Protein AF-A0A929B3I5-F1 (afdb_monomer_lite)

Sequence (353 aa):
MLVKTSEFPTVAQKDKTIKLLIELTGQPLSDNKQKFKQYLENNNLFNQGDLGYSQFNELLLTLGYDRVTKDFFKWVFGDEAVIASFENLEQGVDKFCQTAMFLYGHIKYAFKRLSQMERSAIEKELQPITSLNESHYTSRHEPLHTLHKIPSDKAYYLGYIVEKNLKEELEKNPDNQELKTQKEEMEHYRQLGRKNHDAYLVSDHMDVYVATSMRNRYEFLLVSAFVEKLFQNESLKHLKLRYFDPTQAYCEDRIDKGLVEGLMIKRSRCTIYHVQESDTFGKDSELAATLAQGKPVIAYIHQIPDFEIFKKDTLDQIKQSYPNQPVHKGLLKRLQRYCPESAWENQNMALHN

Structure (mmCIF, N/CA/C/O backbone):
data_AF-A0A929B3I5-F1
#
_entry.id   AF-A0A929B3I5-F1
#
loop_
_atom_site.group_PDB
_atom_site.id
_atom_site.type_symbol
_atom_site.label_atom_id
_atom_site.label_alt_id
_atom_site.label_comp_id
_atom_site.label_asym_id
_atom_site.label_entity_id
_atom_site.label_seq_id
_atom_site.pdbx_PDB_ins_code
_atom_site.Cartn_x
_atom_site.Cartn_y
_atom_site.Cartn_z
_atom_site.occupancy
_atom_site.B_iso_or_equiv
_atom_site.auth_seq_id
_atom_site.auth_comp_id
_atom_site.auth_asym_id
_atom_site.auth_atom_id
_atom_site.pdbx_PDB_model_num
ATOM 1 N N . MET A 1 1 ? 13.127 20.742 -49.075 1.00 37.09 1 MET A N 1
ATOM 2 C CA . MET A 1 1 ? 13.520 19.849 -47.965 1.00 37.09 1 MET A CA 1
ATOM 3 C C . MET A 1 1 ? 14.397 20.667 -47.030 1.00 37.09 1 MET A C 1
ATOM 5 O O . MET A 1 1 ? 15.551 20.909 -47.348 1.00 37.09 1 MET A O 1
ATOM 9 N N . LEU A 1 2 ? 13.811 21.231 -45.972 1.00 30.50 2 LEU A N 1
ATOM 10 C CA . LEU A 1 2 ? 14.553 22.006 -44.976 1.00 30.50 2 LEU A CA 1
ATOM 11 C C . LEU A 1 2 ? 15.235 21.013 -44.035 1.00 30.50 2 LEU A C 1
ATOM 13 O O . LEU A 1 2 ? 14.560 20.276 -43.320 1.00 30.50 2 LEU A O 1
ATOM 17 N N . VAL A 1 3 ? 16.565 20.966 -44.084 1.00 35.19 3 VAL A N 1
ATOM 18 C CA . VAL A 1 3 ? 17.384 20.266 -43.094 1.00 35.19 3 VAL A CA 1
ATOM 19 C C . VAL A 1 3 ? 17.122 20.957 -41.758 1.00 35.19 3 VAL A C 1
ATOM 21 O O . VAL A 1 3 ? 17.503 22.113 -41.582 1.00 35.19 3 VAL A O 1
ATOM 24 N N . LYS A 1 4 ? 16.423 20.281 -40.837 1.00 36.34 4 LYS A N 1
ATOM 25 C CA . LYS A 1 4 ? 16.399 20.694 -39.431 1.00 36.34 4 LYS A CA 1
ATOM 26 C C . LYS A 1 4 ? 17.851 20.670 -38.965 1.00 36.34 4 LYS A C 1
ATOM 28 O O . LYS A 1 4 ? 18.433 19.599 -38.841 1.00 36.34 4 LYS A O 1
ATOM 33 N N . THR A 1 5 ? 18.446 21.838 -38.767 1.00 37.09 5 THR A N 1
ATOM 34 C CA . THR A 1 5 ? 19.724 21.972 -38.073 1.00 37.09 5 THR A CA 1
ATOM 35 C C . THR A 1 5 ? 19.516 21.450 -36.659 1.00 37.09 5 THR A C 1
ATOM 37 O O . THR A 1 5 ? 18.896 22.118 -35.834 1.00 37.09 5 THR A O 1
ATOM 40 N N . SER A 1 6 ? 19.946 20.215 -36.412 1.00 41.50 6 SER A N 1
ATOM 41 C CA . SER A 1 6 ? 19.959 19.623 -35.085 1.00 41.50 6 SER A CA 1
ATOM 42 C C . SER A 1 6 ? 21.038 20.336 -34.280 1.00 41.50 6 SER A C 1
ATOM 44 O O . SER A 1 6 ? 22.237 20.176 -34.521 1.00 41.50 6 SER A O 1
ATOM 46 N N . GLU A 1 7 ? 20.606 21.188 -33.355 1.00 47.41 7 GLU A N 1
ATOM 47 C CA . GLU A 1 7 ? 21.483 21.715 -32.321 1.00 47.41 7 GLU A CA 1
ATOM 48 C C . GLU A 1 7 ? 22.168 20.537 -31.617 1.00 47.41 7 GLU A C 1
ATOM 50 O O . GLU A 1 7 ? 21.547 19.509 -31.323 1.00 47.41 7 GLU A O 1
ATOM 55 N N . PHE A 1 8 ? 23.478 20.661 -31.398 1.00 46.53 8 PHE A N 1
ATOM 56 C CA . PHE A 1 8 ? 24.233 19.687 -30.620 1.00 46.53 8 PHE A CA 1
ATOM 57 C C . PHE A 1 8 ? 23.548 19.476 -29.268 1.00 46.53 8 PHE A C 1
ATOM 59 O O . PHE A 1 8 ? 23.037 20.437 -28.684 1.00 46.53 8 PHE A O 1
ATOM 66 N N . PRO A 1 9 ? 23.557 18.246 -28.734 1.00 56.47 9 PRO A N 1
ATOM 67 C CA . PRO A 1 9 ? 22.886 17.993 -27.492 1.00 56.47 9 PRO A CA 1
ATOM 68 C C . PRO A 1 9 ? 23.676 18.739 -26.419 1.00 56.47 9 PRO A C 1
ATOM 70 O O . PRO A 1 9 ? 24.912 18.663 -26.364 1.00 56.47 9 PRO A O 1
ATOM 73 N N . THR A 1 10 ? 22.974 19.500 -25.591 1.00 65.62 10 THR A N 1
ATOM 74 C CA . THR A 1 10 ? 23.617 20.253 -24.514 1.00 65.62 10 THR A CA 1
ATOM 75 C C . THR A 1 10 ? 24.387 19.285 -23.610 1.00 65.62 10 THR A C 1
ATOM 77 O O . THR A 1 10 ? 24.048 18.104 -23.506 1.00 65.62 10 THR A O 1
ATOM 80 N N . VAL A 1 11 ? 25.432 19.758 -22.922 1.00 65.75 11 VAL A N 1
ATOM 81 C CA . VAL A 1 11 ? 26.164 18.943 -21.926 1.00 65.75 11 VAL A CA 1
ATOM 82 C C . VAL A 1 11 ? 25.189 18.272 -20.941 1.00 65.75 11 VAL A C 1
ATOM 84 O O . VAL A 1 11 ? 25.353 17.101 -20.604 1.00 65.75 11 VAL A O 1
ATOM 87 N N . ALA A 1 12 ? 24.102 18.969 -20.593 1.00 72.06 12 ALA A N 1
ATOM 88 C CA . ALA A 1 12 ? 23.015 18.451 -19.770 1.00 72.06 12 ALA A CA 1
ATOM 89 C C . ALA A 1 12 ? 22.305 17.223 -20.376 1.00 72.06 12 ALA A C 1
ATOM 91 O O . ALA A 1 12 ? 22.018 16.272 -19.655 1.00 72.06 12 ALA A O 1
ATOM 92 N N . GLN A 1 13 ? 22.056 17.193 -21.690 1.00 72.50 13 GLN A N 1
ATOM 93 C CA . GLN A 1 13 ? 21.436 16.040 -22.357 1.00 72.50 13 GLN A CA 1
ATOM 94 C C . GLN A 1 13 ? 22.358 14.815 -22.370 1.00 72.50 13 GLN A C 1
ATOM 96 O O . GLN A 1 13 ? 21.875 13.698 -22.215 1.00 72.50 13 GLN A O 1
ATOM 101 N N . LYS A 1 14 ? 23.679 15.002 -22.476 1.00 75.25 14 LYS A N 1
ATOM 102 C CA . LYS A 1 14 ? 24.657 13.895 -22.471 1.00 75.25 14 LYS A CA 1
ATOM 103 C C . LYS A 1 14 ? 24.728 13.199 -21.113 1.00 75.25 14 LYS A C 1
ATOM 105 O O . LYS A 1 14 ? 24.649 11.972 -21.036 1.00 75.25 14 LYS A O 1
ATOM 110 N N . ASP A 1 15 ? 24.833 13.982 -20.039 1.00 80.62 15 ASP A N 1
ATOM 111 C CA . ASP A 1 15 ? 24.796 13.445 -18.676 1.00 80.62 15 ASP A CA 1
ATOM 112 C C . ASP A 1 15 ? 23.437 12.785 -18.379 1.00 80.62 15 ASP A C 1
ATOM 114 O O . ASP A 1 15 ? 23.386 11.745 -17.716 1.00 80.62 15 ASP A O 1
ATOM 118 N N . LYS A 1 16 ? 22.344 13.326 -18.936 1.00 86.94 16 LYS A N 1
ATOM 119 C CA . LYS A 1 16 ? 21.008 12.732 -18.821 1.00 86.94 16 LYS A CA 1
ATOM 120 C C . LYS A 1 16 ? 20.889 11.398 -19.574 1.00 86.94 16 LYS A C 1
ATOM 122 O O . LYS A 1 16 ? 20.348 10.463 -18.999 1.00 86.94 16 LYS A O 1
ATOM 127 N N . THR A 1 17 ? 21.450 11.245 -20.781 1.00 87.19 17 THR A N 1
ATOM 128 C CA . THR A 1 17 ? 21.486 9.946 -21.494 1.00 87.19 17 THR A CA 1
ATOM 129 C C . THR A 1 17 ? 22.161 8.874 -20.649 1.00 87.19 17 THR A C 1
ATOM 131 O O . THR A 1 17 ? 21.637 7.777 -20.487 1.00 87.19 17 THR A O 1
ATOM 134 N N . ILE A 1 18 ? 23.328 9.195 -20.086 1.00 87.50 18 ILE A N 1
ATOM 135 C CA . ILE A 1 18 ? 24.065 8.271 -19.222 1.00 87.50 18 ILE A CA 1
ATOM 136 C C . ILE A 1 18 ? 23.207 7.856 -18.024 1.00 87.50 18 ILE A C 1
ATOM 138 O O . ILE A 1 18 ? 23.131 6.671 -17.703 1.00 87.50 18 ILE A O 1
ATOM 142 N N . LYS A 1 19 ? 22.557 8.827 -17.376 1.00 91.69 19 LYS A N 1
ATOM 143 C CA . LYS A 1 19 ? 21.659 8.574 -16.249 1.00 91.69 19 LYS A CA 1
ATOM 144 C C . LYS A 1 19 ? 20.517 7.629 -16.644 1.00 91.69 19 LYS A C 1
ATOM 146 O O . LYS A 1 19 ? 20.310 6.643 -15.948 1.00 91.69 19 LYS A O 1
ATOM 151 N N . LEU A 1 20 ? 19.870 7.865 -17.785 1.00 94.75 20 LEU A N 1
ATOM 152 C CA . LEU A 1 20 ? 18.793 7.011 -18.295 1.00 94.75 20 LEU A CA 1
ATOM 153 C C . LEU A 1 20 ? 19.264 5.574 -18.575 1.00 94.75 20 LEU A C 1
ATOM 155 O O . LEU A 1 20 ? 18.537 4.627 -18.308 1.00 94.75 20 LEU A O 1
ATOM 159 N N . LEU A 1 21 ? 20.490 5.372 -19.067 1.00 94.38 21 LEU A N 1
ATOM 160 C CA . LEU A 1 21 ? 21.031 4.022 -19.297 1.00 94.38 21 LEU A CA 1
ATOM 161 C C . LEU A 1 21 ? 21.390 3.299 -17.988 1.00 94.38 21 LEU A C 1
ATOM 163 O O . LEU A 1 21 ? 21.200 2.085 -17.879 1.00 94.38 21 LEU A O 1
ATOM 167 N N . ILE A 1 22 ? 21.862 4.030 -16.973 1.00 94.38 22 ILE A N 1
ATOM 168 C CA . ILE A 1 22 ? 22.028 3.490 -15.613 1.00 94.38 22 ILE A CA 1
ATOM 169 C C . ILE A 1 22 ? 20.666 3.081 -15.048 1.00 94.38 22 ILE A C 1
ATOM 171 O O . ILE A 1 22 ? 20.539 1.996 -14.483 1.00 94.38 22 ILE A O 1
ATOM 175 N N . GLU A 1 23 ? 19.652 3.930 -15.212 1.00 96.81 23 GLU A N 1
ATOM 176 C CA . GLU A 1 23 ? 18.287 3.664 -14.759 1.00 96.81 23 GLU A CA 1
ATOM 177 C C . GLU A 1 23 ? 17.689 2.460 -15.484 1.00 96.81 23 GLU A C 1
ATOM 179 O O . GLU A 1 23 ? 17.195 1.560 -14.823 1.00 96.81 23 GLU A O 1
ATOM 184 N N . LEU A 1 24 ? 17.834 2.357 -16.806 1.00 97.44 24 LEU A N 1
ATOM 185 C CA . LEU A 1 24 ? 17.361 1.209 -17.580 1.00 97.44 24 LEU A CA 1
ATOM 186 C C . LEU A 1 24 ? 18.003 -0.109 -17.127 1.00 97.44 24 LEU A C 1
ATOM 188 O O . LEU A 1 24 ? 17.338 -1.135 -17.029 1.00 97.44 24 LEU A O 1
ATOM 192 N N . THR A 1 25 ? 19.312 -0.108 -16.881 1.00 96.69 25 THR A N 1
ATOM 193 C CA . THR A 1 25 ? 20.050 -1.341 -16.564 1.00 96.69 25 THR A CA 1
ATOM 194 C C . THR A 1 25 ? 20.024 -1.682 -15.076 1.00 96.69 25 THR A C 1
ATOM 196 O O . THR A 1 25 ? 20.295 -2.825 -14.697 1.00 96.69 25 THR A O 1
ATOM 199 N N . GLY A 1 26 ? 19.745 -0.700 -14.214 1.00 95.50 26 GLY A N 1
ATOM 200 C CA . GLY A 1 26 ? 19.922 -0.794 -12.768 1.00 95.50 26 GLY A CA 1
ATOM 201 C C . GLY A 1 26 ? 21.374 -1.060 -12.351 1.00 95.50 26 GLY A C 1
ATOM 202 O O . GLY A 1 26 ? 21.607 -1.606 -11.269 1.00 95.50 26 GLY A O 1
ATOM 203 N N . GLN A 1 27 ? 22.352 -0.766 -13.216 1.00 93.06 27 GLN A N 1
ATOM 204 C CA . GLN A 1 27 ? 23.770 -1.034 -12.980 1.00 93.06 27 GLN A CA 1
ATOM 205 C C . GLN A 1 27 ? 24.576 0.268 -12.982 1.00 93.06 27 GLN A C 1
ATOM 207 O O . GLN A 1 27 ? 24.472 1.051 -13.932 1.00 93.06 27 GLN A O 1
ATOM 212 N N . PRO A 1 28 ? 25.422 0.507 -11.959 1.00 90.81 28 PRO A N 1
ATOM 213 C CA . PRO A 1 28 ? 26.334 1.638 -11.999 1.00 90.81 28 PRO A CA 1
ATOM 214 C C . PRO A 1 28 ? 27.292 1.479 -13.182 1.00 90.81 28 PRO A C 1
ATOM 216 O O . PRO A 1 28 ? 27.595 0.365 -13.615 1.00 90.81 28 PRO A O 1
ATOM 219 N N . LEU A 1 29 ? 27.771 2.603 -13.703 1.00 84.81 29 LEU A N 1
ATOM 220 C CA . LEU A 1 29 ? 28.783 2.596 -14.754 1.00 84.81 29 LEU A CA 1
ATOM 221 C C . LEU A 1 29 ? 30.055 1.902 -14.278 1.00 84.81 29 LEU A C 1
ATOM 223 O O . LEU A 1 29 ? 30.494 2.108 -13.147 1.00 84.81 29 LEU A O 1
ATOM 227 N N . SER A 1 30 ? 30.679 1.162 -15.189 1.00 79.69 30 SER A N 1
ATOM 228 C CA . SER A 1 30 ? 32.060 0.718 -15.023 1.00 79.69 30 SER A CA 1
ATOM 229 C C . SER A 1 30 ? 33.040 1.902 -15.095 1.00 79.69 30 SER A C 1
ATOM 231 O O . SER A 1 30 ? 32.685 3.011 -15.515 1.00 79.69 30 SER A O 1
ATOM 233 N N . ASP A 1 31 ? 34.309 1.659 -14.757 1.00 73.62 31 ASP A N 1
ATOM 234 C CA . ASP A 1 31 ? 35.395 2.655 -14.794 1.00 73.62 31 ASP A CA 1
ATOM 235 C C . ASP A 1 31 ? 35.609 3.305 -16.182 1.00 73.62 31 ASP A C 1
ATOM 237 O O . ASP A 1 31 ? 36.282 4.328 -16.313 1.00 73.62 31 ASP A O 1
ATOM 241 N N . ASN A 1 32 ? 34.971 2.782 -17.236 1.00 69.12 32 ASN A N 1
ATOM 242 C CA . ASN A 1 32 ? 35.005 3.332 -18.593 1.00 69.12 32 ASN A CA 1
ATOM 243 C C . ASN A 1 32 ? 34.182 4.623 -18.787 1.00 69.12 32 ASN A C 1
ATOM 245 O O . ASN A 1 32 ? 34.133 5.156 -19.899 1.00 69.12 32 ASN A O 1
ATOM 249 N N . LYS A 1 33 ? 33.578 5.178 -17.725 1.00 71.00 33 LYS A N 1
ATOM 250 C CA . LYS A 1 33 ? 32.775 6.416 -17.764 1.00 71.00 33 LYS A CA 1
ATOM 251 C C . LYS A 1 33 ? 33.464 7.574 -18.494 1.00 71.00 33 LYS A C 1
ATOM 253 O O . LYS A 1 33 ? 32.807 8.283 -19.250 1.00 71.00 33 LYS A O 1
ATOM 258 N N . GLN A 1 34 ? 34.769 7.772 -18.294 1.00 72.69 34 GLN A N 1
ATOM 259 C CA . GLN A 1 34 ? 35.507 8.862 -18.948 1.00 72.69 34 GLN A CA 1
ATOM 260 C C . GLN A 1 34 ? 35.632 8.666 -20.464 1.00 72.69 34 GLN A C 1
ATOM 262 O O . GLN A 1 34 ? 35.391 9.609 -21.213 1.00 72.69 34 GLN A O 1
ATOM 267 N N . LYS A 1 35 ? 35.930 7.445 -20.926 1.00 74.50 35 LYS A N 1
ATOM 268 C CA . LYS A 1 35 ? 36.026 7.133 -22.363 1.00 74.50 35 LYS A CA 1
ATOM 269 C C . LYS A 1 35 ? 34.685 7.323 -23.065 1.00 74.50 35 LYS A C 1
ATOM 271 O O . LYS A 1 35 ? 34.628 7.841 -24.175 1.00 74.50 35 LYS A O 1
ATOM 276 N N . PHE A 1 36 ? 33.596 6.950 -22.398 1.00 74.81 36 PHE A N 1
ATOM 277 C CA . PHE A 1 36 ? 32.263 7.135 -22.951 1.00 74.81 36 PHE A CA 1
ATOM 278 C C . PHE A 1 36 ? 31.806 8.597 -22.954 1.00 74.81 36 PHE A C 1
ATOM 280 O O . PHE A 1 36 ? 31.215 9.052 -23.931 1.00 74.81 36 PHE A O 1
ATOM 287 N N . LYS A 1 37 ? 32.122 9.361 -21.900 1.00 73.81 37 LYS A N 1
ATOM 288 C CA . LYS A 1 37 ? 31.895 10.812 -21.901 1.00 73.81 37 LYS A CA 1
ATOM 289 C C . LYS A 1 37 ? 32.604 11.476 -23.077 1.00 73.81 37 LYS A C 1
ATOM 291 O O . LYS A 1 37 ? 31.955 12.208 -23.808 1.00 73.81 37 LYS A O 1
ATOM 296 N N . GLN A 1 38 ? 33.862 11.117 -23.334 1.00 74.94 38 GLN A N 1
ATOM 297 C CA . GLN A 1 38 ? 34.605 11.587 -24.509 1.00 74.94 38 GLN A CA 1
ATOM 298 C C . GLN A 1 38 ? 33.944 11.165 -25.834 1.00 74.94 38 GLN A C 1
ATOM 300 O O . GLN A 1 38 ? 33.890 11.948 -26.781 1.00 74.94 38 GLN A O 1
ATOM 305 N N . TYR A 1 39 ? 33.390 9.950 -25.919 1.00 76.12 39 TYR A N 1
ATOM 306 C CA . TYR A 1 39 ? 32.641 9.505 -27.099 1.00 76.12 39 TYR A CA 1
ATOM 307 C C . TYR A 1 39 ? 31.378 10.350 -27.341 1.00 76.12 39 TYR A C 1
ATOM 309 O O . TYR A 1 39 ? 31.170 10.813 -28.462 1.00 76.12 39 TYR A O 1
ATOM 317 N N . LEU A 1 40 ? 30.570 10.609 -26.305 1.00 74.06 40 LEU A N 1
ATOM 318 C CA . LEU A 1 40 ? 29.383 11.475 -26.389 1.00 74.06 40 LEU A CA 1
ATOM 319 C C . LEU A 1 40 ? 29.732 12.958 -26.565 1.00 74.06 40 LEU A C 1
ATOM 321 O O . LEU A 1 40 ? 28.952 13.733 -27.116 1.00 74.06 40 LEU A O 1
ATOM 325 N N . GLU A 1 41 ? 30.890 13.399 -26.081 1.00 70.56 41 GLU A N 1
ATOM 326 C CA . GLU A 1 41 ? 31.400 14.749 -26.314 1.00 70.56 41 GLU A CA 1
ATOM 327 C C . GLU A 1 41 ? 31.589 14.995 -27.811 1.00 70.56 41 GLU A C 1
ATOM 329 O O . GLU A 1 41 ? 31.117 16.016 -28.312 1.00 70.56 41 GLU A O 1
ATOM 334 N N . ASN A 1 42 ? 32.135 14.000 -28.511 1.00 69.69 42 ASN A N 1
ATOM 335 C CA . ASN A 1 42 ? 32.466 14.064 -29.931 1.00 69.69 42 ASN A CA 1
ATOM 336 C C . ASN A 1 42 ? 31.332 13.619 -30.872 1.00 69.69 42 ASN A C 1
ATOM 338 O O . ASN A 1 42 ? 31.385 13.922 -32.062 1.00 69.69 42 ASN A O 1
ATOM 342 N N . ASN A 1 43 ? 30.300 12.934 -30.367 1.00 69.44 43 ASN A N 1
ATOM 343 C CA . ASN A 1 43 ? 29.185 12.420 -31.166 1.00 69.44 43 ASN A CA 1
ATOM 344 C C . ASN A 1 43 ? 27.841 12.809 -30.540 1.00 69.44 43 ASN A C 1
ATOM 346 O O . ASN A 1 43 ? 27.585 12.522 -29.372 1.00 69.44 43 ASN A O 1
ATOM 350 N N . ASN A 1 44 ? 26.941 13.419 -31.314 1.00 69.38 44 ASN A N 1
ATOM 351 C CA . ASN A 1 44 ? 25.548 13.527 -30.880 1.00 69.38 44 ASN A CA 1
ATOM 352 C C . ASN A 1 44 ? 24.829 12.222 -31.216 1.00 69.38 44 ASN A C 1
ATOM 354 O O . ASN A 1 44 ? 24.757 11.852 -32.388 1.00 69.38 44 ASN A O 1
ATOM 358 N N . LEU A 1 45 ? 24.249 11.597 -30.193 1.00 71.44 45 LEU A N 1
ATOM 359 C CA . LEU A 1 45 ? 23.442 10.384 -30.308 1.00 71.44 45 LEU A CA 1
ATOM 360 C C . LEU A 1 45 ? 22.341 10.485 -31.379 1.00 71.44 45 LEU A C 1
ATOM 362 O O . LEU A 1 45 ? 22.025 9.481 -32.002 1.00 71.44 45 LEU A O 1
ATOM 366 N N . PHE A 1 46 ? 21.788 11.689 -31.588 1.00 70.50 46 PHE A N 1
ATOM 367 C CA . PHE A 1 46 ? 20.644 11.945 -32.471 1.00 70.50 46 PHE A CA 1
ATOM 368 C C . PHE A 1 46 ? 20.939 12.926 -33.632 1.00 70.50 46 PHE A C 1
ATOM 370 O O . PHE A 1 46 ? 20.019 13.302 -34.353 1.00 70.50 46 PHE A O 1
ATOM 377 N N . ASN A 1 47 ? 22.191 13.373 -33.867 1.00 61.34 47 ASN A N 1
ATOM 378 C CA . ASN A 1 47 ? 22.470 14.329 -34.975 1.00 61.34 47 ASN A CA 1
ATOM 379 C C . ASN A 1 47 ? 22.273 13.717 -36.370 1.00 61.34 47 ASN A C 1
ATOM 381 O O . ASN A 1 47 ? 22.135 14.456 -37.339 1.00 61.34 47 ASN A O 1
ATOM 385 N N . GLN A 1 48 ? 22.320 12.389 -36.494 1.00 60.41 48 GLN A N 1
ATOM 386 C CA . GLN A 1 48 ? 22.156 11.692 -37.775 1.00 60.41 48 GLN A CA 1
ATOM 387 C C . GLN A 1 48 ? 20.736 11.134 -37.965 1.00 60.41 48 GLN A C 1
ATOM 389 O O . GLN A 1 48 ? 20.489 10.419 -38.933 1.00 60.41 48 GLN A O 1
ATOM 394 N N . GLY A 1 49 ? 19.808 11.492 -37.069 1.00 72.31 49 GLY A N 1
ATOM 395 C CA . GLY A 1 49 ? 18.438 10.996 -37.041 1.00 72.31 49 GLY A CA 1
ATOM 396 C C . GLY A 1 49 ? 18.192 10.023 -35.890 1.00 72.31 49 GLY A C 1
ATOM 397 O O . GLY A 1 49 ? 18.722 10.174 -34.790 1.00 72.31 49 GLY A O 1
ATOM 398 N N . ASP A 1 50 ? 17.349 9.049 -36.181 1.00 86.75 50 ASP A N 1
ATOM 399 C CA . ASP A 1 50 ? 16.822 8.022 -35.294 1.00 86.75 50 ASP A CA 1
ATOM 400 C C . ASP A 1 50 ? 17.896 7.039 -34.781 1.00 86.75 50 ASP A C 1
ATOM 402 O O . ASP A 1 50 ? 18.784 6.633 -35.533 1.00 86.75 50 ASP A O 1
ATOM 406 N N . LEU A 1 51 ? 17.802 6.605 -33.515 1.00 90.31 51 LEU A N 1
ATOM 407 C CA . LEU A 1 51 ? 18.683 5.574 -32.948 1.00 90.31 51 LEU A CA 1
ATOM 408 C C . LEU A 1 51 ? 18.038 4.188 -33.083 1.00 90.31 51 LEU A C 1
ATOM 410 O O . LEU A 1 51 ? 17.075 3.860 -32.389 1.00 90.31 51 LEU A O 1
ATOM 414 N N . GLY A 1 52 ? 18.579 3.351 -33.964 1.00 94.19 52 GLY A N 1
ATOM 415 C CA . GLY A 1 52 ? 18.091 1.991 -34.186 1.00 94.19 52 GLY A CA 1
ATOM 416 C C . GLY A 1 52 ? 18.596 0.970 -33.160 1.00 94.19 52 GLY A C 1
ATOM 417 O O . GLY A 1 52 ? 19.587 1.177 -32.457 1.00 94.19 52 GLY A O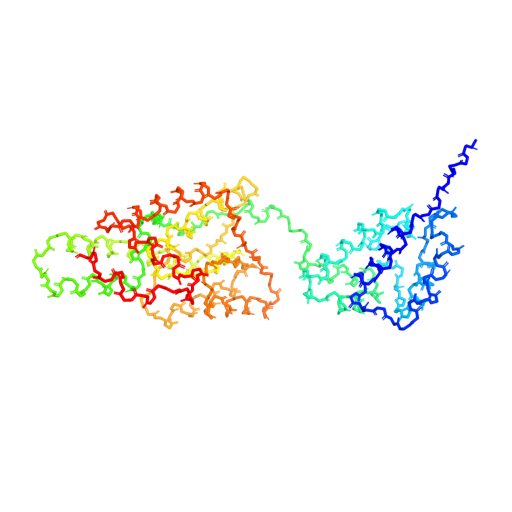 1
ATOM 418 N N . TYR A 1 53 ? 17.956 -0.202 -33.143 1.00 95.94 53 TYR A N 1
ATOM 419 C CA . TYR A 1 53 ? 18.308 -1.344 -32.285 1.00 95.94 53 TYR A CA 1
ATOM 420 C C . TYR A 1 53 ? 19.811 -1.701 -32.251 1.00 95.94 53 TYR A C 1
ATOM 422 O O . TYR A 1 53 ? 20.372 -1.926 -31.176 1.00 95.94 53 TYR A O 1
ATOM 430 N N . SER A 1 54 ? 20.485 -1.766 -33.407 1.00 95.31 54 SER A N 1
ATOM 431 C CA . SER A 1 54 ? 21.912 -2.126 -33.461 1.00 95.31 54 SER A CA 1
ATOM 432 C C . SER A 1 54 ? 22.796 -1.068 -32.797 1.00 95.31 54 SER A C 1
ATOM 434 O O . SER A 1 54 ? 23.639 -1.416 -31.974 1.00 95.31 54 SER A O 1
ATOM 436 N N . GLN A 1 55 ? 22.541 0.214 -33.081 1.00 93.25 55 GLN A N 1
ATOM 437 C CA . GLN A 1 55 ? 23.275 1.339 -32.492 1.00 93.25 55 GLN A CA 1
ATOM 438 C C . GLN A 1 55 ? 23.045 1.420 -30.978 1.00 93.25 55 GLN A C 1
ATOM 440 O O . GLN A 1 55 ? 23.965 1.701 -30.215 1.00 93.25 55 GLN A O 1
ATOM 445 N N . PHE A 1 56 ? 21.832 1.111 -30.515 1.00 94.75 56 PHE A N 1
ATOM 446 C CA . PHE A 1 56 ? 21.541 1.020 -29.088 1.00 94.75 56 PHE A CA 1
ATOM 447 C C . PHE A 1 56 ? 22.322 -0.107 -28.394 1.00 94.75 56 PHE A C 1
ATOM 449 O O . PHE A 1 56 ? 22.819 0.067 -27.285 1.00 94.75 56 PHE A O 1
ATOM 456 N N . ASN A 1 57 ? 22.500 -1.257 -29.046 1.00 96.31 57 ASN A N 1
ATOM 457 C CA . ASN A 1 57 ? 23.339 -2.325 -28.505 1.00 96.31 57 ASN A CA 1
ATOM 458 C C . ASN A 1 57 ? 24.830 -1.951 -28.473 1.00 96.31 57 ASN A C 1
ATOM 460 O O . ASN A 1 57 ? 25.515 -2.281 -27.508 1.00 96.31 57 ASN A O 1
ATOM 464 N N . GLU A 1 58 ? 25.336 -1.244 -29.485 1.00 92.44 58 GLU A N 1
ATOM 465 C CA . GLU A 1 58 ? 26.701 -0.694 -29.475 1.00 92.44 58 GLU A CA 1
ATOM 466 C C . GLU A 1 58 ? 26.893 0.302 -28.324 1.00 92.44 58 GLU A C 1
ATOM 468 O O . GLU A 1 58 ? 27.908 0.263 -27.625 1.00 92.44 58 GLU A O 1
ATOM 473 N N . LEU A 1 59 ? 25.885 1.142 -28.075 1.00 90.25 59 LEU A N 1
ATOM 474 C CA . LEU A 1 59 ? 25.845 2.085 -26.962 1.00 90.25 59 LEU A CA 1
ATOM 475 C C . LEU A 1 59 ? 25.945 1.375 -25.603 1.00 90.25 59 LEU A C 1
ATOM 477 O O . LEU A 1 59 ? 26.780 1.742 -24.775 1.00 90.25 59 LEU A O 1
ATOM 481 N N . LEU A 1 60 ? 25.135 0.333 -25.389 1.00 92.75 60 LEU A N 1
ATOM 482 C CA . LEU A 1 60 ? 25.163 -0.478 -24.168 1.00 92.75 60 LEU A CA 1
ATOM 483 C C . LEU A 1 60 ? 26.516 -1.168 -23.969 1.00 92.75 60 LEU A C 1
ATOM 485 O O . LEU A 1 60 ? 27.102 -1.075 -22.891 1.00 92.75 60 LEU A O 1
ATOM 489 N N . LEU A 1 61 ? 27.053 -1.796 -25.016 1.00 91.50 61 LEU A N 1
ATOM 490 C CA . LEU A 1 61 ? 28.345 -2.482 -24.958 1.00 91.50 61 LEU A CA 1
ATOM 491 C C . LEU A 1 61 ? 29.500 -1.522 -24.668 1.00 91.50 61 LEU A C 1
ATOM 493 O O . LEU A 1 61 ? 30.394 -1.854 -23.891 1.00 91.50 61 LEU A O 1
ATOM 497 N N . THR A 1 62 ? 29.465 -0.315 -25.237 1.00 86.94 62 THR A N 1
ATOM 498 C CA . THR A 1 62 ? 30.474 0.724 -24.973 1.00 86.94 62 THR A CA 1
ATOM 499 C C . THR A 1 62 ? 30.504 1.110 -23.490 1.00 86.94 62 THR A C 1
ATOM 501 O O . THR A 1 62 ? 31.561 1.424 -22.941 1.00 86.94 62 THR A O 1
ATOM 504 N N . LEU A 1 63 ? 29.353 1.038 -22.820 1.00 86.00 63 LEU A N 1
ATOM 505 C CA . LEU A 1 63 ? 29.201 1.282 -21.386 1.00 86.00 63 LEU A CA 1
ATOM 506 C C . LEU A 1 63 ? 29.516 0.066 -20.501 1.00 86.00 63 LEU A C 1
ATOM 508 O O . LEU A 1 63 ? 29.592 0.199 -19.275 1.00 86.00 63 LEU A O 1
ATOM 512 N N . GLY A 1 64 ? 29.759 -1.097 -21.108 1.00 88.81 64 GLY A N 1
ATOM 513 C CA . GLY A 1 64 ? 29.991 -2.359 -20.408 1.00 88.81 64 GLY A CA 1
ATOM 514 C C . GLY A 1 64 ? 28.707 -3.052 -19.949 1.00 88.81 64 GLY A C 1
ATOM 515 O O . GLY A 1 64 ? 28.760 -3.857 -19.022 1.00 88.81 64 GLY A O 1
ATOM 516 N N . TYR A 1 65 ? 27.565 -2.732 -20.559 1.00 92.38 65 TYR A N 1
ATOM 517 C CA . TYR A 1 65 ? 26.291 -3.401 -20.310 1.00 92.38 65 TYR A CA 1
ATOM 518 C C . TYR A 1 65 ? 26.037 -4.527 -21.317 1.00 92.38 65 TYR A C 1
ATOM 520 O O . TYR A 1 65 ? 26.571 -4.528 -22.427 1.00 92.38 65 TYR A O 1
ATOM 528 N N . ASP A 1 66 ? 25.186 -5.476 -20.927 1.00 93.50 66 ASP A N 1
ATOM 529 C CA . ASP A 1 66 ? 24.741 -6.555 -21.805 1.00 93.50 66 ASP A CA 1
ATOM 530 C C . ASP A 1 66 ? 23.870 -6.011 -22.948 1.00 93.50 66 ASP A C 1
ATOM 532 O O . ASP A 1 66 ? 23.133 -5.034 -22.792 1.00 93.50 66 ASP A O 1
ATOM 536 N N . ARG A 1 67 ? 23.937 -6.676 -24.106 1.00 97.38 67 ARG A N 1
ATOM 537 C CA . ARG A 1 67 ? 23.044 -6.406 -25.243 1.00 97.38 67 ARG A CA 1
ATOM 538 C C . ARG A 1 67 ? 21.601 -6.727 -24.869 1.00 97.38 67 ARG A C 1
ATOM 540 O O . ARG A 1 67 ? 21.369 -7.561 -24.007 1.00 97.38 67 ARG A O 1
ATOM 547 N N . VAL A 1 68 ? 20.640 -6.160 -25.583 1.00 98.00 68 VAL A N 1
ATOM 548 C CA . VAL A 1 68 ? 19.221 -6.531 -25.498 1.00 98.00 68 VAL A CA 1
ATOM 549 C C . VAL A 1 68 ? 18.765 -7.230 -26.776 1.00 98.00 68 VAL A C 1
ATOM 551 O O . VAL A 1 68 ? 19.382 -7.047 -27.830 1.00 98.00 68 VAL A O 1
ATOM 554 N N . THR A 1 69 ? 17.680 -8.002 -26.703 1.00 98.00 69 THR A N 1
ATOM 555 C CA . THR A 1 69 ? 16.990 -8.570 -27.870 1.00 98.00 69 THR A CA 1
ATOM 556 C C . THR A 1 69 ? 16.204 -7.497 -28.619 1.00 98.00 69 THR A C 1
ATOM 558 O O . THR A 1 69 ? 15.839 -6.448 -28.078 1.00 98.00 69 THR A O 1
ATOM 561 N N . LYS A 1 70 ? 15.908 -7.765 -29.896 1.00 97.75 70 LYS A N 1
ATOM 562 C CA . LYS A 1 70 ? 15.073 -6.875 -30.716 1.00 97.75 70 LYS A CA 1
ATOM 563 C C . LYS A 1 70 ? 13.661 -6.743 -30.141 1.00 97.75 70 LYS A C 1
ATOM 565 O O . LYS A 1 70 ? 13.082 -5.663 -30.202 1.00 97.75 70 LYS A O 1
ATOM 570 N N . ASP A 1 71 ? 13.137 -7.814 -29.555 1.00 97.94 71 ASP A N 1
ATOM 571 C CA . ASP A 1 71 ? 11.802 -7.835 -28.961 1.00 97.94 71 ASP A CA 1
ATOM 572 C C . ASP A 1 71 ? 11.718 -7.023 -27.674 1.00 97.94 71 ASP A C 1
ATOM 574 O O . ASP A 1 71 ? 10.762 -6.264 -27.506 1.00 97.94 71 ASP A O 1
ATOM 578 N N . PHE A 1 72 ? 12.735 -7.102 -26.808 1.00 97.81 72 PHE A N 1
ATOM 579 C CA . PHE A 1 72 ? 12.842 -6.204 -25.660 1.00 97.81 72 PHE A CA 1
ATOM 580 C C . PHE A 1 72 ? 12.906 -4.748 -26.118 1.00 97.81 72 PHE A C 1
ATOM 582 O O . PHE A 1 72 ? 12.144 -3.915 -25.632 1.00 97.81 72 PHE A O 1
ATOM 589 N N . PHE A 1 73 ? 13.768 -4.447 -27.094 1.00 97.81 73 PHE A N 1
ATOM 590 C CA . PHE A 1 73 ? 13.908 -3.093 -27.624 1.00 97.81 73 PHE A CA 1
ATOM 591 C C . PHE A 1 73 ? 12.570 -2.550 -28.141 1.00 97.81 73 PHE A C 1
ATOM 593 O O . PHE A 1 73 ? 12.166 -1.449 -27.771 1.00 97.81 73 PHE A O 1
ATOM 600 N N . LYS A 1 74 ? 11.848 -3.340 -28.943 1.00 97.06 74 LYS A N 1
ATOM 601 C CA . LYS A 1 74 ? 10.525 -2.966 -29.456 1.00 97.06 74 LYS A CA 1
ATOM 602 C C . LYS A 1 74 ? 9.489 -2.792 -28.356 1.00 97.06 74 LYS A C 1
ATOM 604 O O . LYS A 1 74 ? 8.686 -1.868 -28.394 1.00 97.06 74 LYS A O 1
ATOM 609 N N . TRP A 1 75 ? 9.495 -3.674 -27.363 1.00 95.88 75 TRP A N 1
ATOM 610 C CA . TRP A 1 75 ? 8.578 -3.569 -26.237 1.00 95.88 75 TRP A CA 1
ATOM 611 C C . TRP A 1 75 ? 8.801 -2.282 -25.428 1.00 95.88 75 TRP A C 1
ATOM 613 O O . TRP A 1 75 ? 7.825 -1.627 -25.047 1.00 95.88 75 TRP A O 1
ATOM 623 N N . VAL A 1 76 ? 10.058 -1.896 -25.197 1.00 96.44 76 VAL A N 1
ATOM 624 C CA . VAL A 1 76 ? 10.405 -0.690 -24.434 1.00 96.44 76 VAL A CA 1
ATOM 625 C C . VAL A 1 76 ? 10.163 0.585 -25.248 1.00 96.44 76 VAL A C 1
ATOM 627 O O . VAL A 1 76 ? 9.492 1.488 -24.753 1.00 96.44 76 VAL A O 1
ATOM 630 N N . PHE A 1 77 ? 10.654 0.651 -26.489 1.00 95.69 77 PHE A N 1
ATOM 631 C CA . PHE A 1 77 ? 10.726 1.899 -27.266 1.00 95.69 77 PHE A CA 1
ATOM 632 C C . PHE A 1 77 ? 9.700 2.025 -28.403 1.00 95.69 77 PHE A C 1
ATOM 634 O O . PHE A 1 77 ? 9.503 3.125 -28.914 1.00 95.69 77 PHE A O 1
ATOM 641 N N . GLY A 1 78 ? 9.005 0.943 -28.768 1.00 93.19 78 GLY A N 1
ATOM 642 C CA . GLY A 1 78 ? 7.978 0.917 -29.816 1.00 93.19 78 GLY A CA 1
ATOM 643 C C . GLY A 1 78 ? 8.288 -0.048 -30.967 1.00 93.19 78 GLY A C 1
ATOM 644 O O . GLY A 1 78 ? 9.438 -0.418 -31.215 1.00 93.19 78 GLY A O 1
ATOM 645 N N . ASP A 1 79 ? 7.251 -0.460 -31.701 1.00 91.06 79 ASP A N 1
ATOM 646 C CA . ASP A 1 79 ? 7.337 -1.547 -32.693 1.00 91.06 79 ASP A CA 1
ATOM 647 C C . ASP A 1 79 ? 8.197 -1.223 -33.926 1.00 91.06 79 ASP A C 1
ATOM 649 O O . ASP A 1 79 ? 8.729 -2.146 -34.559 1.00 91.06 79 ASP A O 1
ATOM 653 N N . GLU A 1 80 ? 8.413 0.067 -34.202 1.00 89.00 80 GLU A N 1
ATOM 654 C CA . GLU A 1 80 ? 9.294 0.575 -35.264 1.00 89.00 80 GLU A CA 1
ATOM 655 C C . GLU A 1 80 ? 10.781 0.254 -35.015 1.00 89.00 80 GLU A C 1
ATOM 657 O O . GLU A 1 80 ? 11.607 0.378 -35.916 1.00 89.00 80 GLU A O 1
ATOM 662 N N . ALA A 1 81 ? 11.139 -0.220 -33.812 1.00 88.81 81 ALA A N 1
ATOM 663 C CA . ALA A 1 81 ? 12.514 -0.549 -33.422 1.00 88.81 81 ALA A CA 1
ATOM 664 C C . ALA A 1 81 ? 13.504 0.615 -33.619 1.00 88.81 81 ALA A C 1
ATOM 666 O O . ALA A 1 81 ? 14.681 0.413 -33.944 1.00 88.81 81 ALA A O 1
ATOM 667 N N . VAL A 1 82 ? 13.015 1.820 -33.337 1.00 92.88 82 VAL A N 1
ATOM 668 C CA . VAL A 1 82 ? 13.727 3.086 -33.436 1.00 92.88 82 VAL A CA 1
ATOM 669 C C . VAL A 1 82 ? 13.434 3.940 -32.204 1.00 92.88 82 VAL A C 1
ATOM 671 O O . VAL A 1 82 ? 12.292 4.002 -31.760 1.00 92.88 82 VAL A O 1
ATOM 674 N N . ILE A 1 83 ? 14.456 4.629 -31.694 1.00 93.00 83 ILE A N 1
ATOM 675 C CA . ILE A 1 83 ? 14.308 5.726 -30.739 1.00 93.00 83 ILE A CA 1
ATOM 676 C C . ILE A 1 83 ? 14.421 7.048 -31.501 1.00 93.00 83 ILE A C 1
ATOM 678 O O . ILE A 1 83 ? 15.519 7.468 -31.871 1.00 93.00 83 ILE A O 1
ATOM 682 N N . ALA A 1 84 ? 13.278 7.690 -31.745 1.00 89.69 84 ALA A N 1
ATOM 683 C CA . ALA A 1 84 ? 13.189 8.867 -32.617 1.00 89.69 84 ALA A CA 1
ATOM 684 C C . ALA A 1 84 ? 13.642 10.176 -31.945 1.00 89.69 84 ALA A C 1
ATOM 686 O O . ALA A 1 84 ? 13.893 11.189 -32.599 1.00 89.69 84 ALA A O 1
ATOM 687 N N . SER A 1 85 ? 13.700 10.195 -30.613 1.00 88.31 85 SER A N 1
ATOM 688 C CA . SER A 1 85 ? 14.067 11.384 -29.852 1.00 88.31 85 SER A CA 1
ATOM 689 C C . SER A 1 85 ? 14.571 11.032 -28.458 1.00 88.31 85 SER A C 1
ATOM 691 O O . SER A 1 85 ? 14.355 9.935 -27.940 1.00 88.31 85 SER A O 1
ATOM 693 N N . PHE A 1 86 ? 15.197 12.013 -27.812 1.00 87.00 86 PHE A N 1
ATOM 694 C CA . PHE A 1 86 ? 15.578 11.911 -26.407 1.00 87.00 86 PHE A CA 1
ATOM 695 C C . PHE A 1 86 ? 14.366 11.673 -25.486 1.00 87.00 86 PHE A C 1
ATOM 697 O O . PHE A 1 86 ? 14.450 10.901 -24.538 1.00 87.00 86 PHE A O 1
ATOM 704 N N . GLU A 1 87 ? 13.229 12.307 -25.776 1.00 89.19 87 GLU A N 1
ATOM 705 C CA . GLU A 1 87 ? 11.993 12.122 -25.009 1.00 89.19 87 GLU A CA 1
ATOM 706 C C . GLU A 1 87 ? 11.465 10.685 -25.128 1.00 89.19 87 GLU A C 1
ATOM 708 O O . GLU A 1 87 ? 11.037 10.098 -24.140 1.00 89.19 87 GLU A O 1
ATOM 713 N N . ASN A 1 88 ? 11.563 10.075 -26.312 1.00 91.50 88 ASN A N 1
ATOM 714 C CA . ASN A 1 88 ? 11.177 8.679 -26.503 1.00 91.50 88 ASN A CA 1
ATOM 715 C C . ASN A 1 88 ? 12.109 7.705 -25.755 1.00 91.50 88 ASN A C 1
ATOM 717 O O . ASN A 1 88 ? 11.629 6.707 -25.217 1.00 91.50 88 ASN A O 1
ATOM 721 N N . LEU A 1 89 ? 13.410 8.015 -25.648 1.00 93.31 89 LEU A N 1
ATOM 722 C CA . LEU A 1 89 ? 14.324 7.276 -24.769 1.00 93.31 89 LEU A CA 1
ATOM 723 C C . LEU A 1 89 ? 13.861 7.363 -23.308 1.00 93.31 89 LEU A C 1
ATOM 725 O O . LEU A 1 89 ? 13.740 6.333 -22.653 1.00 93.31 89 LEU A O 1
ATOM 729 N N . GLU A 1 90 ? 13.590 8.571 -22.813 1.00 93.62 90 GLU A N 1
ATOM 730 C CA . GLU A 1 90 ? 13.142 8.814 -21.435 1.00 93.62 90 GLU A CA 1
ATOM 731 C C . GLU A 1 90 ? 11.839 8.067 -21.122 1.00 93.62 90 GLU A C 1
ATOM 733 O O . GLU A 1 90 ? 11.800 7.278 -20.183 1.00 93.62 90 GLU A O 1
ATOM 738 N N . GLN A 1 91 ? 10.819 8.197 -21.975 1.00 95.19 91 GLN A N 1
ATOM 739 C CA . GLN A 1 91 ? 9.544 7.489 -21.823 1.00 95.19 91 GLN A CA 1
ATOM 740 C C . GLN A 1 91 ? 9.706 5.962 -21.838 1.00 95.19 91 GLN A C 1
ATOM 742 O O . GLN A 1 91 ? 9.052 5.261 -21.063 1.00 95.19 91 GLN A O 1
ATOM 747 N N . GLY A 1 92 ? 10.573 5.430 -22.707 1.00 96.75 92 GLY A N 1
ATOM 748 C CA . GLY A 1 92 ? 10.858 3.997 -22.759 1.00 96.75 92 GLY A CA 1
ATOM 749 C C . GLY A 1 92 ? 11.536 3.502 -21.480 1.00 96.75 92 GLY A C 1
ATOM 750 O O . GLY A 1 92 ? 11.104 2.507 -20.895 1.00 96.75 92 GLY A O 1
ATOM 751 N N . VAL A 1 93 ? 12.555 4.223 -21.003 1.00 97.44 93 VAL A N 1
ATOM 752 C CA . VAL A 1 93 ? 13.237 3.906 -19.740 1.00 97.44 93 VAL A CA 1
ATOM 753 C C . VAL A 1 93 ? 12.267 3.980 -18.563 1.00 97.44 93 VAL A C 1
ATOM 755 O O . VAL A 1 93 ? 12.211 3.032 -17.784 1.00 97.44 93 VAL A O 1
ATOM 758 N N . ASP A 1 94 ? 11.440 5.022 -18.471 1.00 96.81 94 ASP A N 1
ATOM 759 C CA . ASP A 1 94 ? 10.440 5.167 -17.408 1.00 96.81 94 ASP A CA 1
ATOM 760 C C . ASP A 1 94 ? 9.419 4.025 -17.422 1.00 96.81 94 ASP A C 1
ATOM 762 O O . ASP A 1 94 ? 9.165 3.401 -16.387 1.00 96.81 94 ASP A O 1
ATOM 766 N N . LYS A 1 95 ? 8.881 3.686 -18.600 1.00 95.44 95 LYS A N 1
ATOM 767 C CA . LYS A 1 95 ? 7.973 2.545 -18.786 1.00 95.44 95 LYS A CA 1
ATOM 768 C C . LYS A 1 95 ? 8.616 1.245 -18.305 1.00 95.44 95 LYS A C 1
ATOM 770 O O . LYS A 1 95 ? 7.978 0.464 -17.590 1.00 95.44 95 LYS A O 1
ATOM 775 N N . PHE A 1 96 ? 9.869 1.000 -18.688 1.00 97.12 96 PHE A N 1
ATOM 776 C CA . PHE A 1 96 ? 10.603 -0.181 -18.248 1.00 97.12 96 PHE A CA 1
ATOM 777 C C . PHE A 1 96 ? 10.808 -0.179 -16.732 1.00 97.12 96 PHE A C 1
ATOM 779 O O . PHE A 1 96 ? 10.496 -1.176 -16.086 1.00 97.12 96 PHE A O 1
ATOM 786 N N . CYS A 1 97 ? 11.284 0.924 -16.154 1.00 96.00 97 CYS A N 1
ATOM 787 C CA . CYS A 1 97 ? 11.550 1.050 -14.723 1.00 96.00 97 CYS A CA 1
ATOM 788 C C . CYS A 1 97 ? 10.286 0.816 -13.890 1.00 96.00 97 CYS A C 1
ATOM 790 O O . CYS A 1 97 ? 10.325 0.050 -12.928 1.00 96.00 97 CYS A O 1
ATOM 792 N N . GLN A 1 98 ? 9.150 1.396 -14.288 1.00 92.62 98 GLN A N 1
ATOM 793 C CA . GLN A 1 98 ? 7.861 1.152 -13.636 1.00 92.62 98 GLN A CA 1
ATOM 794 C C . GLN A 1 98 ? 7.494 -0.335 -13.685 1.00 92.62 98 GLN A C 1
ATOM 796 O O . GLN A 1 98 ? 7.225 -0.945 -12.651 1.00 92.62 98 GLN A O 1
ATOM 801 N N . THR A 1 99 ? 7.563 -0.944 -14.869 1.00 92.56 99 THR A N 1
ATOM 802 C CA . THR A 1 99 ? 7.273 -2.372 -15.067 1.00 92.56 99 THR A CA 1
ATOM 803 C C . THR A 1 99 ? 8.194 -3.258 -14.221 1.00 92.56 99 THR A C 1
ATOM 805 O O . THR A 1 99 ? 7.740 -4.176 -13.541 1.00 92.56 99 THR A O 1
ATOM 808 N N . ALA A 1 100 ? 9.494 -2.968 -14.228 1.00 93.25 100 ALA A N 1
ATOM 809 C CA . ALA A 1 100 ? 10.511 -3.689 -13.481 1.00 93.25 100 ALA A CA 1
ATOM 810 C C . ALA A 1 100 ? 10.264 -3.630 -11.969 1.00 93.25 100 ALA A C 1
ATOM 812 O O . ALA A 1 100 ? 10.419 -4.638 -11.276 1.00 93.25 100 ALA A O 1
ATOM 813 N N . MET A 1 101 ? 9.854 -2.463 -11.468 1.00 88.75 101 MET A N 1
ATOM 814 C CA . MET A 1 101 ? 9.486 -2.289 -10.069 1.00 88.75 101 MET A CA 1
ATOM 815 C C . MET A 1 101 ? 8.207 -3.049 -9.719 1.00 88.75 101 MET A C 1
ATOM 817 O O . MET A 1 101 ? 8.189 -3.723 -8.693 1.00 88.75 101 MET A O 1
ATOM 821 N N . PHE A 1 102 ? 7.182 -3.024 -10.576 1.00 84.94 102 PHE A N 1
ATOM 822 C CA . PHE A 1 102 ? 5.944 -3.768 -10.334 1.00 84.94 102 PHE A CA 1
ATOM 823 C C . PHE A 1 102 ? 6.130 -5.289 -10.359 1.00 84.94 102 PHE A C 1
ATOM 825 O O . PHE A 1 102 ? 5.547 -5.980 -9.529 1.00 84.94 102 PHE A O 1
ATOM 832 N N . LEU A 1 103 ? 6.928 -5.816 -11.292 1.00 86.56 103 LEU A N 1
ATOM 833 C CA . LEU A 1 103 ? 7.116 -7.262 -11.433 1.00 86.56 103 LEU A CA 1
ATOM 834 C C . LEU A 1 103 ? 8.136 -7.844 -10.458 1.00 86.56 103 LEU A C 1
ATOM 836 O O . LEU A 1 103 ? 7.967 -8.969 -9.995 1.00 86.56 103 LEU A O 1
ATOM 840 N N . TYR A 1 104 ? 9.216 -7.114 -10.182 1.00 87.94 104 TYR A N 1
ATOM 841 C CA . TYR A 1 104 ? 10.378 -7.691 -9.505 1.00 87.94 104 TYR A CA 1
ATOM 842 C C . TYR A 1 104 ? 10.866 -6.887 -8.303 1.00 87.94 104 TYR A C 1
ATOM 844 O O . TYR A 1 104 ? 11.747 -7.363 -7.590 1.00 87.94 104 TYR A O 1
ATOM 852 N N . GLY A 1 105 ? 10.386 -5.653 -8.105 1.00 85.50 105 GLY A N 1
ATOM 853 C CA . GLY A 1 105 ? 10.910 -4.738 -7.084 1.00 85.50 105 GLY A CA 1
ATOM 854 C C . GLY A 1 105 ? 12.399 -4.396 -7.245 1.00 85.50 105 GLY A C 1
ATOM 855 O O . GLY A 1 105 ? 12.995 -3.813 -6.343 1.00 85.50 105 GLY A O 1
ATOM 856 N N . HIS A 1 106 ? 13.027 -4.786 -8.362 1.00 91.25 106 HIS A N 1
ATOM 857 C CA . HIS A 1 106 ? 14.467 -4.672 -8.574 1.00 91.25 106 HIS A CA 1
ATOM 858 C C . HIS A 1 106 ? 14.806 -4.535 -10.064 1.00 91.25 106 HIS A C 1
ATOM 860 O O . HIS A 1 106 ? 14.847 -5.511 -10.815 1.00 91.25 106 HIS A O 1
ATOM 866 N N . ILE A 1 107 ? 15.183 -3.322 -10.473 1.00 96.00 107 ILE A N 1
ATOM 867 C CA . ILE A 1 107 ? 15.439 -2.959 -11.876 1.00 96.00 107 ILE A CA 1
ATOM 868 C C . ILE A 1 107 ? 16.531 -3.820 -12.527 1.00 96.00 107 ILE A C 1
ATOM 870 O O . ILE A 1 107 ? 16.309 -4.405 -13.581 1.00 96.00 107 ILE A O 1
ATOM 874 N N . LYS A 1 108 ? 17.693 -3.986 -11.879 1.00 96.12 108 LYS A N 1
ATOM 875 C CA . LYS A 1 108 ? 18.789 -4.817 -12.421 1.00 96.12 108 LYS A CA 1
ATOM 876 C C . LYS A 1 108 ? 18.378 -6.261 -12.708 1.00 96.12 108 LYS A C 1
ATOM 878 O O . LYS A 1 108 ? 18.783 -6.824 -13.723 1.00 96.12 108 LYS A O 1
ATOM 883 N N . TYR A 1 109 ? 17.622 -6.875 -11.796 1.00 95.31 109 TYR A N 1
ATOM 884 C CA . TYR A 1 109 ? 17.135 -8.240 -11.974 1.00 95.31 109 TYR A CA 1
ATOM 885 C C . TYR A 1 109 ? 16.145 -8.305 -13.140 1.00 95.31 109 TYR A C 1
ATOM 887 O O . TYR A 1 109 ? 16.295 -9.155 -14.017 1.00 95.31 109 TYR A O 1
ATOM 895 N N . ALA A 1 110 ? 15.209 -7.353 -13.200 1.00 96.38 110 ALA A N 1
ATOM 896 C CA . ALA A 1 110 ? 14.267 -7.222 -14.304 1.00 96.38 110 ALA A CA 1
ATOM 897 C C . ALA A 1 110 ? 14.981 -7.067 -15.652 1.00 96.38 110 ALA A C 1
ATOM 899 O O . ALA A 1 110 ? 14.639 -7.760 -16.603 1.00 96.38 110 ALA A O 1
ATOM 900 N N . PHE A 1 111 ? 16.005 -6.210 -15.729 1.00 97.75 111 PHE A N 1
ATOM 901 C CA . PHE A 1 111 ? 16.749 -5.961 -16.962 1.00 97.75 111 PHE A CA 1
ATOM 902 C C . PHE A 1 111 ? 17.468 -7.227 -17.413 1.00 97.75 111 PHE A C 1
ATOM 904 O O . PHE A 1 111 ? 17.274 -7.664 -18.540 1.00 97.75 111 PHE A O 1
ATOM 911 N N . LYS A 1 112 ? 18.222 -7.884 -16.523 1.00 96.44 112 LYS A N 1
ATOM 912 C CA . LYS A 1 112 ? 18.898 -9.157 -16.827 1.00 96.44 112 LYS A CA 1
ATOM 913 C C . LYS A 1 112 ? 17.944 -10.256 -17.296 1.00 96.44 112 LYS A C 1
ATOM 915 O O . LYS A 1 112 ? 18.329 -11.073 -18.125 1.00 96.44 112 LYS A O 1
ATOM 920 N N . ARG A 1 113 ? 16.723 -10.287 -16.759 1.00 95.81 113 ARG A N 1
ATOM 921 C CA . ARG A 1 113 ? 15.703 -11.276 -17.114 1.00 95.81 113 ARG A CA 1
ATOM 922 C C . ARG A 1 113 ? 15.012 -10.938 -18.438 1.00 95.81 113 ARG A C 1
ATOM 924 O O . ARG A 1 113 ? 15.034 -11.757 -19.346 1.00 95.81 113 ARG A O 1
ATOM 931 N N . LEU A 1 114 ? 14.427 -9.746 -18.553 1.00 97.38 114 LEU A N 1
ATOM 932 C CA . LEU A 1 114 ? 13.575 -9.345 -19.676 1.00 97.38 114 LEU A CA 1
ATOM 933 C C . LEU A 1 114 ? 14.369 -8.975 -20.937 1.00 97.38 114 LEU A C 1
ATOM 935 O O . LEU A 1 114 ? 13.888 -9.216 -22.040 1.00 97.38 114 LEU A O 1
ATOM 939 N N . SER A 1 115 ? 15.582 -8.425 -20.802 1.00 97.56 115 SER A N 1
ATOM 940 C CA . SER A 1 115 ? 16.402 -7.993 -21.952 1.00 97.56 115 SER A CA 1
ATOM 941 C C . SER A 1 115 ? 16.787 -9.114 -22.912 1.00 97.56 115 SER A C 1
ATOM 943 O O . SER A 1 115 ? 17.097 -8.827 -24.064 1.00 97.56 115 SER A O 1
ATOM 945 N N . GLN A 1 116 ? 16.770 -10.367 -22.449 1.00 97.12 116 GLN A N 1
ATOM 946 C CA . GLN A 1 116 ? 17.138 -11.551 -23.231 1.00 97.12 116 GLN A CA 1
ATOM 947 C C . GLN A 1 116 ? 15.925 -12.359 -23.708 1.00 97.12 116 GLN A C 1
ATOM 949 O O . GLN A 1 116 ? 16.090 -13.432 -24.282 1.00 97.12 116 GLN A O 1
ATOM 954 N N . MET A 1 117 ? 14.706 -11.894 -23.430 1.00 97.50 117 MET A N 1
ATOM 955 C CA . MET A 1 117 ? 13.487 -12.626 -23.757 1.00 97.50 117 MET A CA 1
ATOM 956 C C . MET A 1 117 ? 12.958 -12.265 -25.146 1.00 97.50 117 MET A C 1
ATOM 958 O O . MET A 1 117 ? 13.107 -11.139 -25.625 1.00 97.50 117 MET A O 1
ATOM 962 N N . GLU A 1 118 ? 12.295 -13.240 -25.759 1.00 96.50 118 GLU A N 1
ATOM 963 C CA . GLU A 1 118 ? 11.448 -13.054 -26.939 1.00 96.50 118 GLU A CA 1
ATOM 964 C C . GLU A 1 118 ? 10.090 -12.456 -26.533 1.00 96.50 118 GLU A C 1
ATOM 966 O O . GLU A 1 118 ? 9.654 -12.570 -25.379 1.00 96.50 118 GLU A O 1
ATOM 971 N N . ARG A 1 119 ? 9.376 -11.864 -27.494 1.00 94.19 119 ARG A N 1
ATOM 972 C CA . ARG A 1 119 ? 8.146 -11.095 -27.253 1.00 94.19 119 ARG A CA 1
ATOM 973 C C . ARG A 1 119 ? 7.085 -11.869 -26.475 1.00 94.19 119 ARG A C 1
ATOM 975 O O . ARG A 1 119 ? 6.550 -11.348 -25.501 1.00 94.19 119 ARG A O 1
ATOM 982 N N . SER A 1 120 ? 6.815 -13.118 -26.850 1.00 95.38 120 SER A N 1
ATOM 983 C CA . SER A 1 120 ? 5.800 -13.946 -26.185 1.00 95.38 120 SER A CA 1
ATOM 984 C C . SER A 1 120 ? 6.156 -14.268 -24.729 1.00 95.38 120 SER A C 1
ATOM 986 O O . SER A 1 120 ? 5.271 -14.432 -23.890 1.00 95.38 120 SER A O 1
ATOM 988 N N . ALA A 1 121 ? 7.451 -14.370 -24.410 1.00 96.44 121 ALA A N 1
ATOM 989 C CA . ALA A 1 121 ? 7.913 -14.586 -23.043 1.00 96.44 121 ALA A CA 1
ATOM 990 C C . ALA A 1 121 ? 7.782 -13.304 -22.211 1.00 96.44 121 ALA A C 1
ATOM 992 O O . ALA A 1 121 ? 7.297 -13.373 -21.084 1.00 96.44 121 ALA A O 1
ATOM 993 N N . ILE A 1 122 ? 8.113 -12.143 -22.791 1.00 95.38 122 ILE A N 1
ATOM 994 C CA . ILE A 1 122 ? 7.870 -10.836 -22.163 1.00 95.38 122 ILE A CA 1
ATOM 995 C C . ILE A 1 122 ? 6.375 -10.672 -21.866 1.00 95.38 122 ILE A C 1
ATOM 997 O O . ILE A 1 122 ? 6.001 -10.395 -20.734 1.00 95.38 122 ILE A O 1
ATOM 1001 N N . GLU A 1 123 ? 5.499 -10.918 -22.842 1.00 93.50 123 GLU A N 1
ATOM 1002 C CA . GLU A 1 123 ? 4.043 -10.810 -22.665 1.00 93.50 123 GLU A CA 1
ATOM 1003 C C . GLU A 1 123 ? 3.506 -11.737 -21.573 1.00 93.50 123 GLU A C 1
ATOM 1005 O O . GLU A 1 123 ? 2.602 -11.356 -20.830 1.00 93.50 123 GLU A O 1
ATOM 1010 N N . LYS A 1 124 ? 4.089 -12.932 -21.432 1.00 93.50 124 LYS A N 1
ATOM 1011 C CA . LYS A 1 124 ? 3.757 -13.857 -20.348 1.00 93.50 124 LYS A CA 1
ATOM 1012 C C . LYS A 1 124 ? 4.198 -13.328 -18.980 1.00 93.50 124 LYS A C 1
ATOM 1014 O O . LYS A 1 124 ? 3.434 -13.445 -18.026 1.00 93.50 124 LYS A O 1
ATOM 1019 N N . GLU A 1 125 ? 5.392 -12.745 -18.876 1.00 93.06 125 GLU A N 1
ATOM 1020 C CA . GLU A 1 125 ? 5.881 -12.127 -17.633 1.00 93.06 125 GLU A CA 1
ATOM 1021 C C . GLU A 1 125 ? 5.066 -10.882 -17.252 1.00 93.06 125 GLU A C 1
ATOM 1023 O O . GLU A 1 125 ? 4.900 -10.613 -16.069 1.00 93.06 125 GLU A O 1
ATOM 1028 N N . LEU A 1 126 ? 4.512 -10.153 -18.228 1.00 91.12 126 LEU A N 1
ATOM 1029 C CA . LEU A 1 126 ? 3.676 -8.966 -18.005 1.00 91.12 126 LEU A CA 1
ATOM 1030 C C . LEU A 1 126 ? 2.237 -9.284 -17.575 1.00 91.12 126 LEU A C 1
ATOM 1032 O O . LEU A 1 126 ? 1.554 -8.390 -17.072 1.00 91.12 126 LEU A O 1
ATOM 1036 N N . GLN A 1 127 ? 1.759 -10.523 -17.742 1.00 88.25 127 GLN A N 1
ATOM 1037 C CA . GLN A 1 127 ? 0.383 -10.914 -17.390 1.00 88.25 127 GLN A CA 1
ATOM 1038 C C . GLN A 1 127 ? -0.069 -10.447 -15.992 1.00 88.25 127 GLN A C 1
ATOM 1040 O O . GLN A 1 127 ? -1.177 -9.922 -15.894 1.00 88.25 127 GLN A O 1
ATOM 1045 N N . PRO A 1 128 ? 0.748 -10.549 -14.920 1.00 82.75 128 PRO A N 1
ATOM 1046 C CA . PRO A 1 128 ? 0.332 -10.141 -13.577 1.00 82.75 128 PRO A CA 1
ATOM 1047 C C . PRO A 1 128 ? 0.025 -8.645 -13.431 1.00 82.75 128 PRO A C 1
ATOM 1049 O O . PRO A 1 128 ? -0.701 -8.266 -12.517 1.00 82.75 128 PRO A O 1
ATOM 1052 N N . ILE A 1 129 ? 0.584 -7.802 -14.303 1.00 84.25 129 ILE A N 1
ATOM 1053 C CA . ILE A 1 129 ? 0.463 -6.335 -14.246 1.00 84.25 129 ILE A CA 1
ATOM 1054 C C . ILE A 1 129 ? -0.277 -5.762 -15.457 1.00 84.25 129 ILE A C 1
ATOM 1056 O O . ILE A 1 129 ? -0.391 -4.547 -15.605 1.00 84.25 129 ILE A O 1
ATOM 1060 N N . THR A 1 130 ? -0.761 -6.630 -16.345 1.00 82.94 130 THR A N 1
ATOM 1061 C CA . THR A 1 130 ? -1.574 -6.213 -17.484 1.00 82.94 130 THR A CA 1
ATOM 1062 C C . THR A 1 130 ? -2.914 -5.703 -16.962 1.00 82.94 130 THR A C 1
ATOM 1064 O O . THR A 1 130 ? -3.458 -6.239 -15.993 1.00 82.94 130 THR A O 1
ATOM 1067 N N . SER A 1 131 ? -3.443 -4.646 -17.582 1.00 76.00 131 SER A N 1
ATOM 1068 C CA . SER A 1 131 ? -4.715 -4.056 -17.175 1.00 76.00 131 SER A CA 1
ATOM 1069 C C . SER A 1 131 ? -5.819 -5.113 -17.164 1.00 76.00 131 SER A C 1
ATOM 1071 O O . SER A 1 131 ? -6.094 -5.791 -18.156 1.00 76.00 131 SER A O 1
ATOM 1073 N N . LEU A 1 132 ? -6.457 -5.262 -16.006 1.00 79.94 132 LEU A N 1
ATOM 1074 C CA . LEU A 1 132 ? -7.646 -6.089 -15.879 1.00 79.94 132 LEU A CA 1
ATOM 1075 C C . LEU A 1 132 ? -8.832 -5.351 -16.495 1.00 79.94 132 LEU A C 1
ATOM 1077 O O . LEU A 1 132 ? -8.952 -4.135 -16.364 1.00 79.94 132 LEU A O 1
ATOM 1081 N N . ASN A 1 133 ? -9.732 -6.098 -17.130 1.00 85.88 133 ASN A N 1
ATOM 1082 C CA . ASN A 1 133 ? -10.980 -5.534 -17.624 1.00 85.88 133 ASN A CA 1
ATOM 1083 C C . ASN A 1 133 ? -11.827 -5.039 -16.440 1.00 85.88 133 ASN A C 1
ATOM 1085 O O . ASN A 1 133 ? -12.170 -5.827 -15.554 1.00 85.88 133 ASN A O 1
ATOM 1089 N N . GLU A 1 134 ? -12.188 -3.755 -16.441 1.00 90.00 134 GLU A N 1
ATOM 1090 C CA . GLU A 1 134 ? -13.035 -3.133 -15.416 1.00 90.00 134 GLU A CA 1
ATOM 1091 C C . GLU A 1 134 ? -14.369 -3.863 -15.230 1.00 90.00 134 GLU A C 1
ATOM 1093 O O . GLU A 1 134 ? -14.892 -3.917 -14.113 1.00 90.00 134 GLU A O 1
ATOM 1098 N N . SER A 1 135 ? -14.883 -4.506 -16.288 1.00 92.31 135 SER A N 1
ATOM 1099 C CA . SER A 1 135 ? -16.106 -5.309 -16.235 1.00 92.31 135 SER A CA 1
ATOM 1100 C C . SER A 1 135 ? -16.048 -6.391 -15.157 1.00 92.31 135 SER A C 1
ATOM 1102 O O . SER A 1 135 ? -17.073 -6.712 -14.566 1.00 92.31 135 SER A O 1
ATOM 1104 N N . HIS A 1 136 ? -14.854 -6.912 -14.846 1.00 90.62 136 HIS A N 1
ATOM 1105 C CA . HIS A 1 136 ? -14.643 -7.889 -13.777 1.00 90.62 136 HIS A CA 1
ATOM 1106 C C . HIS A 1 136 ? -15.078 -7.374 -12.395 1.00 90.62 136 HIS A C 1
ATOM 1108 O O . HIS A 1 136 ? -15.460 -8.165 -11.528 1.00 90.62 136 HIS A O 1
ATOM 1114 N N . TYR A 1 137 ? -15.003 -6.061 -12.173 1.00 94.38 137 TYR A N 1
ATOM 1115 C CA . TYR A 1 137 ? -15.394 -5.418 -10.922 1.00 94.38 137 TYR A CA 1
ATOM 1116 C C . TYR A 1 137 ? -16.807 -4.846 -11.007 1.00 94.38 137 TYR A C 1
ATOM 1118 O O . TYR A 1 137 ? -17.591 -5.021 -10.07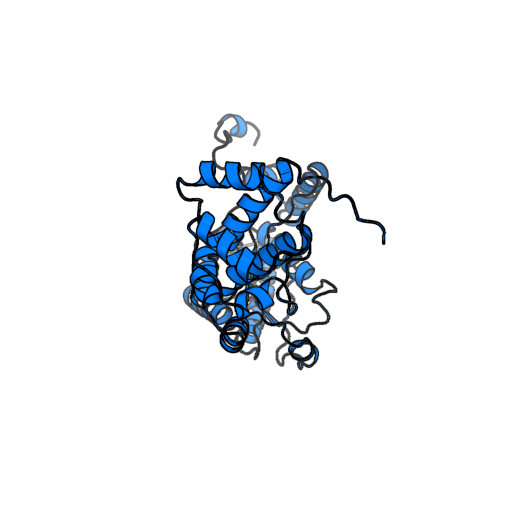8 1.00 94.38 137 TYR A O 1
ATOM 1126 N N . THR A 1 138 ? -17.167 -4.196 -12.114 1.00 95.31 138 THR A N 1
ATOM 1127 C CA . THR A 1 138 ? -18.466 -3.514 -12.239 1.00 95.31 138 THR A CA 1
ATOM 1128 C C . THR A 1 138 ? -19.644 -4.486 -12.364 1.00 95.31 138 THR A C 1
ATOM 1130 O O . THR A 1 138 ? -20.738 -4.176 -11.891 1.00 95.31 138 THR A O 1
ATOM 1133 N N . SER A 1 139 ? -19.433 -5.693 -12.907 1.00 94.25 139 SER A N 1
ATOM 1134 C CA . SER A 1 139 ? -20.490 -6.702 -13.083 1.00 94.25 139 SER A CA 1
ATOM 1135 C C . SER A 1 139 ? -20.769 -7.560 -11.842 1.00 94.25 139 SER A C 1
ATOM 1137 O O . SER A 1 139 ? -21.539 -8.517 -11.920 1.00 94.25 139 SER A O 1
ATOM 1139 N N . ARG A 1 140 ? -20.113 -7.294 -10.706 1.00 93.94 140 ARG A N 1
ATOM 1140 C CA . ARG A 1 140 ? -20.258 -8.123 -9.501 1.00 93.94 140 ARG A CA 1
ATOM 1141 C C . ARG A 1 140 ? -21.633 -7.945 -8.857 1.00 93.94 140 ARG A C 1
ATOM 1143 O O . ARG A 1 140 ? -22.182 -6.842 -8.794 1.00 93.94 140 ARG A O 1
ATOM 1150 N N . HIS A 1 141 ? -22.163 -9.040 -8.323 1.00 94.00 141 HIS A N 1
ATOM 1151 C CA . HIS A 1 141 ? -23.340 -9.006 -7.461 1.00 94.00 141 HIS A CA 1
ATOM 1152 C C . HIS A 1 141 ? -23.001 -8.386 -6.101 1.00 94.00 141 HIS A C 1
ATOM 1154 O O . HIS A 1 141 ? -21.856 -8.468 -5.630 1.00 94.00 141 HIS A O 1
ATOM 1160 N N . GLU A 1 142 ? -24.017 -7.795 -5.473 1.00 92.69 142 GLU A N 1
ATOM 1161 C CA . GLU A 1 142 ? -23.908 -7.311 -4.099 1.00 92.69 142 GLU A CA 1
ATOM 1162 C C . GLU A 1 142 ? -23.566 -8.468 -3.143 1.00 92.69 142 GLU A C 1
ATOM 1164 O O . GLU A 1 142 ? -23.990 -9.606 -3.377 1.00 92.69 142 GLU A O 1
ATOM 1169 N N . PRO A 1 143 ? -22.776 -8.220 -2.084 1.00 93.12 143 PRO A N 1
ATOM 1170 C CA . PRO A 1 143 ? -22.477 -9.240 -1.085 1.00 93.12 143 PRO A CA 1
ATOM 1171 C C . PRO A 1 143 ? -23.748 -9.775 -0.415 1.00 93.12 143 PRO A C 1
ATOM 1173 O O . PRO A 1 143 ? -24.656 -9.007 -0.103 1.00 93.12 143 PRO A O 1
ATOM 1176 N N . LEU A 1 144 ? -23.776 -11.080 -0.118 1.00 93.94 144 LEU A N 1
ATOM 1177 C CA . LEU A 1 144 ? -24.877 -11.699 0.635 1.00 93.94 144 LEU A CA 1
ATOM 1178 C C . LEU A 1 144 ? -25.007 -11.102 2.045 1.00 93.94 144 LEU A C 1
ATOM 1180 O O . LEU A 1 144 ? -26.112 -10.900 2.543 1.00 93.94 144 LEU A O 1
ATOM 1184 N N . HIS A 1 145 ? -23.867 -10.807 2.670 1.00 93.88 145 HIS A N 1
ATOM 1185 C CA . HIS A 1 145 ? -23.786 -10.160 3.971 1.00 93.88 145 HIS A CA 1
ATOM 1186 C C . HIS A 1 145 ? -23.273 -8.736 3.783 1.00 93.88 145 HIS A C 1
ATOM 1188 O O . HIS A 1 145 ? -22.114 -8.522 3.425 1.00 93.88 145 HIS A O 1
ATOM 1194 N N . THR A 1 146 ? -24.150 -7.757 3.991 1.00 92.94 146 THR A N 1
ATOM 1195 C CA . THR A 1 146 ? -23.782 -6.341 3.950 1.00 92.94 146 THR A CA 1
ATOM 1196 C C . THR A 1 146 ? -23.070 -5.951 5.241 1.00 92.94 146 THR A C 1
ATOM 1198 O O . THR A 1 146 ? -23.494 -6.335 6.330 1.00 92.94 146 THR A O 1
ATOM 1201 N N . LEU A 1 147 ? -22.006 -5.158 5.124 1.00 95.50 147 LEU A N 1
ATOM 1202 C CA . LEU A 1 147 ? -21.323 -4.597 6.284 1.00 95.50 147 LEU A CA 1
ATOM 1203 C C . LEU A 1 147 ? -22.214 -3.563 6.982 1.00 95.50 147 LEU A C 1
ATOM 1205 O O . LEU A 1 147 ? -22.795 -2.679 6.351 1.00 95.50 147 LEU A O 1
ATOM 1209 N N . HIS A 1 148 ? -22.278 -3.646 8.304 1.00 96.38 148 HIS A N 1
ATOM 1210 C CA . HIS A 1 148 ? -22.878 -2.635 9.157 1.00 96.38 148 HIS A CA 1
ATOM 1211 C C . HIS A 1 148 ? -21.845 -1.546 9.441 1.00 96.38 148 HIS A C 1
ATOM 1213 O O . HIS A 1 148 ? -20.914 -1.759 10.217 1.00 96.38 148 HIS A O 1
ATOM 1219 N N . LYS A 1 149 ? -22.001 -0.376 8.816 1.00 96.00 149 LYS A N 1
ATOM 1220 C CA . LYS A 1 149 ? -21.065 0.738 9.002 1.00 96.00 149 LYS A CA 1
ATOM 1221 C C . LYS A 1 149 ? -21.031 1.183 10.468 1.00 96.00 149 LYS A C 1
ATOM 1223 O O . LYS A 1 149 ? -22.044 1.616 11.015 1.00 96.00 149 LYS A O 1
ATOM 1228 N N . ILE A 1 150 ? -19.848 1.128 11.068 1.00 97.06 150 ILE A N 1
ATOM 1229 C CA . ILE A 1 150 ? -19.528 1.719 12.364 1.00 97.06 150 ILE A CA 1
ATOM 1230 C C . ILE A 1 150 ? -19.061 3.158 12.104 1.00 97.06 150 ILE A C 1
ATOM 1232 O O . ILE A 1 150 ? -18.118 3.354 11.330 1.00 97.06 150 ILE A O 1
ATOM 1236 N N . PRO A 1 151 ? -19.703 4.176 12.709 1.00 94.88 151 PRO A N 1
ATOM 1237 C CA . PRO A 1 151 ? -19.294 5.568 12.542 1.00 94.88 151 PRO A CA 1
ATOM 1238 C C . PRO A 1 151 ? -17.823 5.794 12.919 1.00 94.88 151 PRO A C 1
ATOM 1240 O O . PRO A 1 151 ? -17.334 5.247 13.909 1.00 94.88 151 PRO A O 1
ATOM 1243 N N . SER A 1 152 ? -17.115 6.630 12.155 1.00 91.88 152 SER A N 1
ATOM 1244 C CA . SER A 1 152 ? -15.676 6.879 12.346 1.00 91.88 152 SER A CA 1
ATOM 1245 C C . SER A 1 152 ? -15.335 7.410 13.743 1.00 91.88 152 SER A C 1
ATOM 1247 O O . SER A 1 152 ? -14.296 7.072 14.306 1.00 91.88 152 SER A O 1
ATOM 1249 N N . ASP A 1 153 ? -16.222 8.206 14.341 1.00 90.38 153 ASP A N 1
ATOM 1250 C CA . ASP A 1 153 ? -16.078 8.736 15.699 1.00 90.38 153 ASP A CA 1
ATOM 1251 C C . ASP A 1 153 ? -16.362 7.699 16.794 1.00 90.38 153 ASP A C 1
ATOM 1253 O O . ASP A 1 153 ? -16.106 7.990 17.961 1.00 90.38 153 ASP A O 1
ATOM 1257 N N . LYS A 1 154 ? -16.844 6.503 16.426 1.00 94.62 154 LYS A N 1
ATOM 1258 C CA . LYS A 1 154 ? -17.197 5.374 17.303 1.00 94.62 154 LYS A CA 1
ATOM 1259 C C . LYS A 1 154 ? -16.324 4.135 17.087 1.00 94.62 154 LYS A C 1
ATOM 1261 O O . LYS A 1 154 ? -16.257 3.289 17.973 1.00 94.62 154 LYS A O 1
ATOM 1266 N N . ALA A 1 155 ? -15.583 4.054 15.979 1.00 94.56 155 ALA A N 1
ATOM 1267 C CA . ALA A 1 155 ? -14.695 2.930 15.653 1.00 94.56 155 ALA A CA 1
ATOM 1268 C C . ALA A 1 155 ? -13.663 2.606 16.757 1.00 94.56 155 ALA A C 1
ATOM 1270 O O . ALA A 1 155 ? -13.253 1.459 16.920 1.00 94.56 155 ALA A O 1
ATOM 1271 N N . TYR A 1 156 ? -13.292 3.587 17.589 1.00 94.50 156 TYR A N 1
ATOM 1272 C CA . TYR A 1 156 ? -12.385 3.378 18.723 1.00 94.50 156 TYR A CA 1
ATOM 1273 C C . TYR A 1 156 ? -12.909 2.396 19.782 1.00 94.50 156 TYR A C 1
ATOM 1275 O O . TYR A 1 156 ? -12.104 1.833 20.524 1.00 94.50 156 TYR A O 1
ATOM 1283 N N . TYR A 1 157 ? -14.224 2.158 19.858 1.00 95.94 157 TYR A N 1
ATOM 1284 C CA . TYR A 1 157 ? -14.811 1.172 20.774 1.00 95.94 157 TYR A CA 1
ATOM 1285 C C . TYR A 1 157 ? -14.386 -0.273 20.473 1.00 95.94 157 TYR A C 1
ATOM 1287 O O . TYR A 1 157 ? -14.501 -1.152 21.331 1.00 95.94 157 TYR A O 1
ATOM 1295 N N . LEU A 1 158 ? -13.836 -0.522 19.283 1.00 95.00 158 LEU A N 1
ATOM 1296 C CA . LEU A 1 158 ? -13.268 -1.819 18.925 1.00 95.00 158 LEU A CA 1
ATOM 1297 C C . LEU A 1 158 ? -11.863 -2.032 19.521 1.00 95.00 158 LEU A C 1
ATOM 1299 O O . LEU A 1 158 ? -11.361 -3.154 19.539 1.00 95.00 158 LEU A O 1
ATOM 1303 N N . GLY A 1 159 ? -11.212 -0.976 20.021 1.00 92.94 159 GLY A N 1
ATOM 1304 C CA . GLY A 1 159 ? -9.857 -1.031 20.567 1.00 92.94 159 GLY A CA 1
ATOM 1305 C C . GLY A 1 159 ? -9.784 -1.536 22.013 1.00 92.94 159 GLY A C 1
ATOM 1306 O O . GLY A 1 159 ? -10.565 -1.138 22.877 1.00 92.94 159 GLY A O 1
ATOM 1307 N N . TYR A 1 160 ? -8.770 -2.352 22.315 1.00 90.00 160 TYR A N 1
ATOM 1308 C CA . TYR A 1 160 ? -8.558 -2.935 23.651 1.00 90.00 160 TYR A CA 1
ATOM 1309 C C . TYR A 1 160 ? -8.158 -1.907 24.730 1.00 90.00 160 TYR A C 1
ATOM 1311 O O . TYR A 1 160 ? -8.432 -2.104 25.911 1.00 90.00 160 TYR A O 1
ATOM 1319 N N . ILE A 1 161 ? -7.513 -0.793 24.351 1.00 89.94 161 ILE A N 1
ATOM 1320 C CA . ILE A 1 161 ? -7.107 0.262 25.302 1.00 89.94 161 ILE A CA 1
ATOM 1321 C C . ILE A 1 161 ? -8.336 0.929 25.925 1.00 89.94 161 ILE A C 1
ATOM 1323 O O . ILE A 1 161 ? -8.342 1.240 27.113 1.00 89.94 161 ILE A O 1
ATOM 1327 N N . VAL A 1 162 ? -9.382 1.137 25.128 1.00 90.31 162 VAL A N 1
ATOM 1328 C CA . VAL A 1 162 ? -10.614 1.803 25.567 1.00 90.31 162 VAL A CA 1
ATOM 1329 C C . VAL A 1 162 ? -11.363 0.916 26.550 1.00 90.31 162 VAL A C 1
ATOM 1331 O O . VAL A 1 162 ? -11.772 1.396 27.600 1.00 90.31 162 VAL A O 1
ATOM 1334 N N . GLU A 1 163 ? -11.449 -0.381 26.263 1.00 91.75 163 GLU A N 1
ATOM 1335 C CA . GLU A 1 163 ? -11.997 -1.371 27.191 1.00 91.75 163 GLU A CA 1
ATOM 1336 C C . GLU A 1 163 ? -11.228 -1.421 28.507 1.00 91.75 163 GLU A C 1
ATOM 1338 O O . GLU A 1 163 ? -11.845 -1.376 29.570 1.00 91.75 163 GLU A O 1
ATOM 1343 N N . LYS A 1 164 ? -9.892 -1.475 28.445 1.00 92.94 164 LYS A N 1
ATOM 1344 C CA . LYS A 1 164 ? -9.055 -1.489 29.646 1.00 92.94 164 LYS A CA 1
ATOM 1345 C C . LYS A 1 164 ? -9.318 -0.254 30.512 1.00 92.94 164 LYS A C 1
ATOM 1347 O O . LYS A 1 164 ? -9.614 -0.401 31.693 1.00 92.94 164 LYS A O 1
ATOM 1352 N N . ASN A 1 165 ? -9.275 0.938 29.918 1.00 91.31 165 ASN A N 1
ATOM 1353 C CA . ASN A 1 165 ? -9.513 2.190 30.638 1.00 91.31 165 ASN A CA 1
ATOM 1354 C C . ASN A 1 165 ? -10.931 2.244 31.223 1.00 91.31 165 ASN A C 1
ATOM 1356 O O . ASN A 1 165 ? -11.113 2.636 32.370 1.00 91.31 165 ASN A O 1
ATOM 1360 N N . LEU A 1 166 ? -11.942 1.834 30.452 1.00 92.62 166 LEU A N 1
ATOM 1361 C CA . LEU A 1 166 ? -13.333 1.849 30.897 1.00 92.62 166 LEU A CA 1
ATOM 1362 C C . LEU A 1 166 ? -13.567 0.878 32.058 1.00 92.62 166 LEU A C 1
ATOM 1364 O O . LEU A 1 166 ? -14.297 1.200 32.993 1.00 92.62 166 LEU A O 1
ATOM 1368 N N . LYS A 1 167 ? -12.926 -0.294 32.019 1.00 93.94 167 LYS A N 1
ATOM 1369 C CA . LYS A 1 167 ? -12.966 -1.274 33.105 1.00 93.94 167 LYS A CA 1
ATOM 1370 C C . LYS A 1 167 ? -12.327 -0.718 34.379 1.00 93.94 167 LYS A C 1
ATOM 1372 O O . LYS A 1 167 ? -12.963 -0.764 35.424 1.00 93.94 167 LYS A O 1
ATOM 1377 N N . GLU A 1 168 ? -11.128 -0.145 34.278 1.00 94.38 168 GLU A N 1
ATOM 1378 C CA . GLU A 1 168 ? -10.427 0.465 35.418 1.00 94.38 168 GLU A CA 1
ATOM 1379 C C . GLU A 1 168 ? -11.232 1.616 36.049 1.00 94.38 168 GLU A C 1
ATOM 1381 O O . GLU A 1 168 ? -11.293 1.740 37.271 1.00 94.38 168 GLU A O 1
ATOM 1386 N N . GLU A 1 169 ? -11.883 2.455 35.241 1.00 93.06 169 GLU A N 1
ATOM 1387 C CA . GLU A 1 169 ? -12.697 3.568 35.745 1.00 93.06 169 GLU A CA 1
ATOM 1388 C C . GLU A 1 169 ? -14.026 3.106 36.362 1.00 93.06 169 GLU A C 1
ATOM 1390 O O . GLU A 1 169 ? -14.460 3.670 37.369 1.00 93.06 169 GLU A O 1
ATOM 1395 N N . LEU A 1 170 ? -14.649 2.052 35.821 1.00 93.94 170 LEU A N 1
ATOM 1396 C CA . LEU A 1 170 ? -15.834 1.424 36.418 1.00 93.94 170 LEU A CA 1
ATOM 1397 C C . LEU A 1 170 ? -15.514 0.703 37.729 1.00 93.94 170 LEU A C 1
ATOM 1399 O O . LEU A 1 170 ? -16.338 0.717 38.635 1.00 93.94 170 LEU A O 1
ATOM 1403 N N . GLU A 1 171 ? -14.337 0.090 37.856 1.00 94.75 171 GLU A N 1
ATOM 1404 C CA . GLU A 1 171 ? -13.892 -0.522 39.115 1.00 94.75 171 GLU A CA 1
ATOM 1405 C C . GLU A 1 171 ? -13.716 0.532 40.218 1.00 94.75 171 GLU A C 1
ATOM 1407 O O . GLU A 1 171 ? -14.093 0.292 41.364 1.00 94.75 171 GLU A O 1
ATOM 1412 N N . LYS A 1 172 ? -13.206 1.723 39.872 1.00 94.81 172 LYS A N 1
ATOM 1413 C CA . LYS A 1 172 ? -13.084 2.855 40.807 1.00 94.81 172 LYS A CA 1
ATOM 1414 C C . LYS A 1 172 ? -14.426 3.514 41.123 1.00 94.81 172 LYS A C 1
ATOM 1416 O O . LYS A 1 172 ? -14.625 3.964 42.247 1.00 94.81 172 LYS A O 1
ATOM 1421 N N . ASN A 1 173 ? -15.329 3.591 40.144 1.00 94.25 173 ASN A N 1
ATOM 1422 C CA . ASN A 1 173 ? -16.618 4.276 40.261 1.00 94.25 173 ASN A CA 1
ATOM 1423 C C . ASN A 1 173 ? -17.780 3.392 39.756 1.00 94.25 173 ASN A C 1
ATOM 1425 O O . ASN A 1 173 ? -18.363 3.692 38.706 1.00 94.25 173 ASN A O 1
ATOM 1429 N N . PRO A 1 174 ? -18.168 2.331 40.494 1.00 91.69 174 PRO A N 1
ATOM 1430 C CA . PRO A 1 174 ? -19.124 1.326 40.012 1.00 91.69 174 PRO A CA 1
ATOM 1431 C C . PRO A 1 174 ? -20.522 1.863 39.712 1.00 91.69 174 PRO A C 1
ATOM 1433 O O . PRO A 1 174 ? -21.246 1.280 38.907 1.00 91.69 174 PRO A O 1
ATOM 1436 N N . ASP A 1 175 ? -20.911 2.975 40.334 1.00 94.00 175 ASP A N 1
ATOM 1437 C CA . ASP A 1 175 ? -22.241 3.574 40.190 1.00 94.00 175 ASP A CA 1
ATOM 1438 C C . ASP A 1 175 ? -22.310 4.704 39.160 1.00 94.00 175 ASP A C 1
ATOM 1440 O O . ASP A 1 175 ? -23.381 5.267 38.930 1.00 94.00 175 ASP A O 1
ATOM 1444 N N . ASN A 1 176 ? -21.200 5.008 38.483 1.00 93.69 176 ASN A N 1
ATOM 1445 C CA . ASN A 1 176 ? -21.175 6.046 37.462 1.00 93.69 176 ASN A CA 1
ATOM 1446 C C . ASN A 1 176 ? -22.003 5.629 36.228 1.00 93.69 176 ASN A C 1
ATOM 1448 O O . ASN A 1 176 ? -21.606 4.763 35.444 1.00 93.69 176 ASN A O 1
ATOM 1452 N N . GLN A 1 177 ? -23.158 6.277 36.048 1.00 93.94 177 GLN A N 1
ATOM 1453 C CA . GLN A 1 177 ? -24.092 6.008 34.949 1.00 93.94 177 GLN A CA 1
ATOM 1454 C C . GLN A 1 177 ? -23.519 6.348 33.567 1.00 93.94 177 GLN A C 1
ATOM 1456 O O . GLN A 1 177 ? -23.837 5.670 32.589 1.00 93.94 177 GLN A O 1
ATOM 1461 N N . GLU A 1 178 ? -22.640 7.348 33.469 1.00 92.44 178 GLU A N 1
ATOM 1462 C CA . GLU A 1 178 ? -21.991 7.709 32.206 1.00 92.44 178 GLU A CA 1
ATOM 1463 C C . GLU A 1 178 ? -21.064 6.582 31.736 1.00 92.44 178 GLU A C 1
ATOM 1465 O O . GLU A 1 178 ? -21.122 6.169 30.579 1.00 92.44 178 GLU A O 1
ATOM 1470 N N . LEU A 1 179 ? -20.267 6.015 32.647 1.00 92.56 179 LEU A N 1
ATOM 1471 C CA . LEU A 1 179 ? -19.376 4.897 32.329 1.00 92.56 179 LEU A CA 1
ATOM 1472 C C . LEU A 1 179 ? -20.155 3.622 31.970 1.00 92.56 179 LEU A C 1
ATOM 1474 O O . LEU A 1 179 ? -19.751 2.889 31.065 1.00 92.56 179 LEU A O 1
ATOM 1478 N N . LYS A 1 180 ? -21.292 3.367 32.632 1.00 93.81 180 LYS A N 1
ATOM 1479 C CA . LYS A 1 180 ? -22.197 2.260 32.271 1.00 93.81 180 LYS A CA 1
ATOM 1480 C C . LYS A 1 180 ? -22.756 2.442 30.861 1.00 93.81 180 LYS A C 1
ATOM 1482 O O . LYS A 1 180 ? -22.649 1.526 30.051 1.00 93.81 180 LYS A O 1
ATOM 1487 N N . THR A 1 181 ? -23.233 3.644 30.542 1.00 94.94 181 THR A N 1
ATOM 1488 C CA . THR A 1 181 ? -23.738 3.991 29.204 1.00 94.94 181 THR A CA 1
ATOM 1489 C C . THR A 1 181 ? -22.653 3.820 28.137 1.00 94.94 181 THR A C 1
ATOM 1491 O O . THR A 1 181 ? -22.886 3.206 27.100 1.00 94.94 181 THR A O 1
ATOM 1494 N N . GLN A 1 182 ? -21.427 4.288 28.399 1.00 93.50 182 GLN A N 1
ATOM 1495 C CA . GLN A 1 182 ? -20.302 4.099 27.476 1.00 93.50 182 GLN A CA 1
ATOM 1496 C C . GLN A 1 182 ? -19.946 2.619 27.273 1.00 93.50 182 GLN A C 1
ATOM 1498 O O . GLN A 1 182 ? -19.519 2.240 26.183 1.00 93.50 182 GLN A O 1
ATOM 1503 N N . LYS A 1 183 ? -20.118 1.773 28.296 1.00 95.31 183 LYS A N 1
ATOM 1504 C CA . LYS A 1 183 ? -19.886 0.324 28.199 1.00 95.31 183 LYS A CA 1
ATOM 1505 C C . LYS A 1 183 ? -20.944 -0.365 27.346 1.00 95.31 183 LYS A C 1
ATOM 1507 O O . LYS A 1 183 ? -20.597 -1.219 26.535 1.00 95.31 183 LYS A O 1
ATOM 1512 N N . GLU A 1 184 ? -22.207 0.013 27.510 1.00 96.31 184 GLU A N 1
ATOM 1513 C CA . GLU A 1 184 ? -23.304 -0.465 26.664 1.00 96.31 184 GLU A CA 1
ATOM 1514 C C . GLU A 1 184 ? -23.096 -0.048 25.204 1.00 96.31 184 GLU A C 1
ATOM 1516 O O . GLU A 1 184 ? -23.220 -0.872 24.298 1.00 96.31 184 GLU A O 1
ATOM 1521 N N . GLU A 1 185 ? -22.685 1.202 24.975 1.00 96.19 185 GLU A N 1
ATOM 1522 C CA . GLU A 1 185 ? -22.355 1.704 23.642 1.00 96.19 185 GLU A CA 1
ATOM 1523 C C . GLU A 1 185 ? -21.167 0.945 23.021 1.00 96.19 185 GLU A C 1
ATOM 1525 O O . GLU A 1 185 ? -21.223 0.539 21.858 1.00 96.19 185 GLU A O 1
ATOM 1530 N N . MET A 1 186 ? -20.110 0.685 23.797 1.00 96.44 186 MET A N 1
ATOM 1531 C CA . MET A 1 186 ? -18.969 -0.118 23.350 1.00 96.44 186 MET A CA 1
ATOM 1532 C C . MET A 1 186 ? -19.403 -1.519 22.906 1.00 96.44 186 MET A C 1
ATOM 1534 O O . MET A 1 186 ? -18.997 -1.989 21.842 1.00 96.44 186 MET A O 1
ATOM 1538 N N . GLU A 1 187 ? -20.230 -2.183 23.711 1.00 97.38 187 GLU A N 1
ATOM 1539 C CA . GLU A 1 187 ? -20.706 -3.532 23.419 1.00 97.38 187 GLU A CA 1
ATOM 1540 C C . GLU A 1 187 ? -21.597 -3.560 22.171 1.00 97.38 187 GLU A C 1
ATOM 1542 O O . GLU A 1 187 ? -21.451 -4.449 21.329 1.00 97.38 187 GLU A O 1
ATOM 1547 N N . HIS A 1 188 ? -22.442 -2.543 21.981 1.00 97.69 188 HIS A N 1
ATOM 1548 C CA . HIS A 1 188 ? -23.224 -2.380 20.759 1.00 97.69 188 HIS A CA 1
ATOM 1549 C C . HIS A 1 188 ? -22.334 -2.350 19.503 1.00 97.69 188 HIS A C 1
ATOM 1551 O O . HIS A 1 188 ? -22.544 -3.136 18.573 1.00 97.69 188 HIS A O 1
ATOM 1557 N N . TYR A 1 189 ? -21.298 -1.504 19.473 1.00 98.12 189 TYR A N 1
ATOM 1558 C CA . TYR A 1 189 ? -20.411 -1.424 18.305 1.00 98.12 189 TYR A CA 1
ATOM 1559 C C . TYR A 1 189 ? -19.541 -2.670 18.126 1.00 98.12 189 TYR A C 1
ATOM 1561 O O . TYR A 1 189 ? -19.279 -3.065 16.991 1.00 98.12 189 TYR A O 1
ATOM 1569 N N . ARG A 1 190 ? -19.150 -3.353 19.207 1.00 97.69 190 ARG A N 1
ATOM 1570 C CA . ARG A 1 190 ? -18.456 -4.650 19.120 1.00 97.69 190 ARG A CA 1
ATOM 1571 C C . ARG A 1 190 ? -19.331 -5.736 18.510 1.00 97.69 190 ARG A C 1
ATOM 1573 O O . ARG A 1 190 ? -18.834 -6.546 17.732 1.00 97.69 190 ARG A O 1
ATOM 1580 N N . GLN A 1 191 ? -20.633 -5.743 18.794 1.00 98.00 191 GLN A N 1
ATOM 1581 C CA . GLN A 1 191 ? -21.571 -6.654 18.132 1.00 98.00 191 GLN A CA 1
ATOM 1582 C C . GLN A 1 191 ? -21.657 -6.389 16.626 1.00 98.00 191 GLN A C 1
ATOM 1584 O O . GLN A 1 191 ? -21.651 -7.345 15.851 1.00 98.00 191 GLN A O 1
ATOM 1589 N N . LEU A 1 192 ? -21.680 -5.121 16.199 1.00 98.19 192 LEU A N 1
ATOM 1590 C CA . LEU A 1 192 ? -21.589 -4.780 14.774 1.00 98.19 192 LEU A CA 1
ATOM 1591 C C . LEU A 1 192 ? -20.246 -5.226 14.179 1.00 98.19 192 LEU A C 1
ATOM 1593 O O . LEU A 1 192 ? -20.224 -5.855 13.123 1.00 98.19 192 LEU A O 1
ATOM 1597 N N . GLY A 1 193 ? -19.144 -4.988 14.893 1.00 97.94 193 GLY A N 1
ATOM 1598 C CA . GLY A 1 193 ? -17.803 -5.398 14.483 1.00 97.94 193 GLY A CA 1
ATOM 1599 C C . GLY A 1 193 ? -17.655 -6.913 14.313 1.00 97.94 193 GLY A C 1
ATOM 1600 O O . GLY A 1 193 ? -16.995 -7.344 13.371 1.00 97.94 193 GLY A O 1
ATOM 1601 N N . ARG A 1 194 ? -18.303 -7.722 15.164 1.00 97.69 194 ARG A N 1
ATOM 1602 C CA . ARG A 1 194 ? -18.352 -9.192 15.021 1.00 97.69 194 ARG A CA 1
ATOM 1603 C C . ARG A 1 194 ? -19.139 -9.617 13.786 1.00 97.69 194 ARG A C 1
ATOM 1605 O O . ARG A 1 194 ? -18.646 -10.411 12.998 1.00 97.69 194 ARG A O 1
ATOM 1612 N N . LYS A 1 195 ? -20.310 -9.018 13.548 1.00 97.81 195 LYS A N 1
ATOM 1613 C CA . LYS A 1 195 ? -21.094 -9.292 12.328 1.00 97.81 195 LYS A CA 1
ATOM 1614 C C . LYS A 1 195 ? -20.317 -8.947 11.056 1.00 97.81 195 LYS A C 1
ATOM 1616 O O . LYS A 1 195 ? -20.352 -9.700 10.087 1.00 97.81 195 LYS A O 1
ATOM 1621 N N . ASN A 1 196 ? -19.602 -7.824 11.060 1.00 97.88 196 ASN A N 1
ATOM 1622 C CA . ASN A 1 196 ? -18.742 -7.429 9.946 1.00 97.88 196 ASN A CA 1
ATOM 1623 C C . ASN A 1 196 ? -17.565 -8.389 9.768 1.00 97.88 196 ASN A C 1
ATOM 1625 O O . ASN A 1 196 ? -17.226 -8.739 8.642 1.00 97.88 196 ASN A O 1
ATOM 1629 N N . HIS A 1 197 ? -16.956 -8.829 10.870 1.00 96.81 197 HIS A N 1
ATOM 1630 C CA . HIS A 1 197 ? -15.895 -9.829 10.856 1.00 96.81 197 HIS A CA 1
ATOM 1631 C C . HIS A 1 197 ? -16.358 -11.130 10.179 1.00 96.81 197 HIS A C 1
ATOM 1633 O O . HIS A 1 197 ? -15.696 -11.603 9.255 1.00 96.81 197 HIS A O 1
ATOM 1639 N N . ASP A 1 198 ? -17.540 -11.634 10.539 1.00 96.00 198 ASP A N 1
ATOM 1640 C CA . ASP A 1 198 ? -18.143 -12.807 9.897 1.00 96.00 198 ASP A CA 1
ATOM 1641 C C . ASP A 1 198 ? -18.413 -12.562 8.404 1.00 96.00 198 ASP A C 1
ATOM 1643 O O . ASP A 1 198 ? -18.095 -13.404 7.562 1.00 96.00 198 ASP A O 1
ATOM 1647 N N . ALA A 1 199 ? -18.933 -11.381 8.050 1.00 97.00 199 ALA A N 1
ATOM 1648 C CA . ALA A 1 199 ? -19.173 -10.996 6.659 1.00 97.00 199 ALA A CA 1
ATOM 1649 C C . ALA A 1 199 ? -17.879 -10.980 5.821 1.00 97.00 199 ALA A C 1
ATOM 1651 O O . ALA A 1 199 ? -17.880 -11.426 4.671 1.00 97.00 199 ALA A O 1
ATOM 1652 N N . TYR A 1 200 ? -16.758 -10.523 6.389 1.00 97.06 200 TYR A N 1
ATOM 1653 C CA . TYR A 1 200 ? -15.454 -10.580 5.724 1.00 97.06 200 TYR A CA 1
ATOM 1654 C C . TYR A 1 200 ? -14.977 -12.017 5.496 1.00 97.06 200 TYR A C 1
ATOM 1656 O O . TYR A 1 200 ? -14.478 -12.335 4.409 1.00 97.06 200 TYR A O 1
ATOM 1664 N N . LEU A 1 201 ? -15.165 -12.897 6.483 1.00 95.88 201 LEU A N 1
ATOM 1665 C CA . LEU A 1 201 ? -14.778 -14.305 6.383 1.00 95.88 201 LEU A CA 1
ATOM 1666 C C . LEU A 1 201 ? -15.499 -15.022 5.241 1.00 95.88 201 LEU A C 1
ATOM 1668 O O . LEU A 1 201 ? -14.860 -15.765 4.495 1.00 95.88 201 LEU A O 1
ATOM 1672 N N . VAL A 1 202 ? -16.792 -14.747 5.060 1.00 95.69 202 VAL A N 1
ATOM 1673 C CA . VAL A 1 202 ? -17.632 -15.403 4.043 1.00 95.69 202 VAL A CA 1
ATOM 1674 C C . VAL A 1 202 ? -17.739 -14.646 2.718 1.00 95.69 202 VAL A C 1
ATOM 1676 O O . VAL A 1 202 ? -18.355 -15.151 1.781 1.00 95.69 202 VAL A O 1
ATOM 1679 N N . SER A 1 203 ? -17.165 -13.442 2.600 1.00 94.69 203 SER A N 1
ATOM 1680 C CA . SER A 1 203 ? -17.128 -12.723 1.317 1.00 94.69 203 SER A CA 1
ATOM 1681 C C . SER A 1 203 ? -16.474 -13.608 0.257 1.00 94.69 203 SER A C 1
ATOM 1683 O O . SER A 1 203 ? -15.487 -14.253 0.561 1.00 94.69 203 SER A O 1
ATOM 1685 N N . ASP A 1 204 ? -16.947 -13.630 -0.988 1.00 92.81 204 ASP A N 1
ATOM 1686 C CA . ASP A 1 204 ? -16.301 -14.408 -2.068 1.00 92.81 204 ASP A CA 1
ATOM 1687 C C . ASP A 1 204 ? -15.065 -13.697 -2.662 1.00 92.81 204 ASP A C 1
ATOM 1689 O O . ASP A 1 204 ? -14.133 -14.309 -3.180 1.00 92.81 204 ASP A O 1
ATOM 1693 N N . HIS A 1 205 ? -15.002 -12.371 -2.527 1.00 92.69 205 HIS A N 1
ATOM 1694 C CA . HIS A 1 205 ? -13.899 -11.568 -3.052 1.00 92.69 205 HIS A CA 1
ATOM 1695 C C . HIS A 1 205 ? -13.291 -10.718 -1.949 1.00 92.69 205 HIS A C 1
ATOM 1697 O O . HIS A 1 205 ? -13.993 -10.175 -1.093 1.00 92.69 205 HIS A O 1
ATOM 1703 N N . MET A 1 206 ? -11.975 -10.591 -2.013 1.00 96.25 206 MET A N 1
ATOM 1704 C CA . MET A 1 206 ? -11.201 -9.631 -1.253 1.00 96.25 206 MET A CA 1
ATOM 1705 C C . MET A 1 206 ? -10.193 -9.056 -2.241 1.00 96.25 206 MET A C 1
ATOM 1707 O O . MET A 1 206 ? -9.339 -9.779 -2.740 1.00 96.25 206 MET A O 1
ATOM 1711 N N . ASP A 1 207 ? -10.345 -7.794 -2.615 1.00 96.12 207 ASP A N 1
ATOM 1712 C CA . ASP A 1 207 ? -9.467 -7.139 -3.583 1.00 96.12 207 ASP A CA 1
ATOM 1713 C C . ASP A 1 207 ? -8.353 -6.389 -2.858 1.00 96.12 207 ASP A C 1
ATOM 1715 O O . ASP A 1 207 ? -7.191 -6.507 -3.242 1.00 96.12 207 ASP A O 1
ATOM 1719 N N . VAL A 1 208 ? -8.692 -5.685 -1.775 1.00 97.62 208 VAL A N 1
ATOM 1720 C CA . VAL A 1 208 ? -7.754 -4.819 -1.054 1.00 97.62 208 VAL A CA 1
ATOM 1721 C C . VAL A 1 208 ? -7.735 -5.147 0.434 1.00 97.62 208 VAL A C 1
ATOM 1723 O O . VAL A 1 208 ? -8.774 -5.182 1.085 1.00 97.62 208 VAL A O 1
ATOM 1726 N N . TYR A 1 209 ? -6.544 -5.343 0.989 1.00 98.06 209 TYR A N 1
ATOM 1727 C CA . TYR A 1 209 ? -6.321 -5.329 2.434 1.00 98.06 209 TYR A CA 1
ATOM 1728 C C . TYR A 1 209 ? -5.788 -3.956 2.851 1.00 98.06 209 TYR A C 1
ATOM 1730 O O . TYR A 1 209 ? -4.844 -3.466 2.232 1.00 98.06 209 TYR A O 1
ATOM 1738 N N . VAL A 1 210 ? -6.364 -3.317 3.871 1.00 97.31 210 VAL A N 1
ATOM 1739 C CA . VAL A 1 210 ? -5.849 -2.035 4.378 1.00 97.31 210 VAL A CA 1
ATOM 1740 C C . VAL A 1 210 ? -5.026 -2.283 5.642 1.00 97.31 210 VAL A C 1
ATOM 1742 O O . VAL A 1 210 ? -5.571 -2.484 6.724 1.00 97.31 210 VAL A O 1
ATOM 1745 N N . ALA A 1 211 ? -3.702 -2.244 5.497 1.00 96.00 211 ALA A N 1
ATOM 1746 C CA . ALA A 1 211 ? -2.741 -2.403 6.582 1.00 96.00 211 ALA A CA 1
ATOM 1747 C C . ALA A 1 211 ? -2.596 -1.083 7.355 1.00 96.00 211 ALA A C 1
ATOM 1749 O O . ALA A 1 211 ? -2.217 -0.047 6.794 1.00 96.00 211 ALA A O 1
ATOM 1750 N N . THR A 1 212 ? -2.929 -1.106 8.648 1.00 93.75 212 THR A N 1
ATOM 1751 C CA . THR A 1 212 ? -2.998 0.088 9.508 1.00 93.75 212 THR A CA 1
ATOM 1752 C C . THR A 1 212 ? -2.558 -0.246 10.930 1.00 93.75 212 THR A C 1
ATOM 1754 O O . THR A 1 212 ? -2.578 -1.394 11.361 1.00 93.75 212 THR A O 1
ATOM 1757 N N . SER A 1 213 ? -2.158 0.771 11.683 1.00 88.38 213 SER A N 1
ATOM 1758 C CA . SER A 1 213 ? -1.881 0.688 13.112 1.00 88.38 213 SER A CA 1
ATOM 1759 C C . SER A 1 213 ? -2.830 1.620 13.851 1.00 88.38 213 SER A C 1
ATOM 1761 O O . SER A 1 213 ? -2.862 2.824 13.602 1.00 88.38 213 SER A O 1
ATOM 1763 N N . MET A 1 214 ? -3.618 1.072 14.771 1.00 90.31 214 MET A N 1
ATOM 1764 C CA . MET A 1 214 ? -4.552 1.854 15.576 1.00 90.31 214 MET A CA 1
ATOM 1765 C C . MET A 1 214 ? -4.463 1.417 17.033 1.00 90.31 214 MET A C 1
ATOM 1767 O O . MET A 1 214 ? -4.688 0.255 17.368 1.00 90.31 214 MET A O 1
ATOM 1771 N N . ARG A 1 215 ? -4.124 2.357 17.911 1.00 84.50 215 ARG A N 1
ATOM 1772 C CA . ARG A 1 215 ? -4.036 2.167 19.366 1.00 84.50 215 ARG A CA 1
ATOM 1773 C C . ARG A 1 215 ? -4.857 3.224 20.104 1.00 84.50 215 ARG A C 1
ATOM 1775 O O . ARG A 1 215 ? -5.571 2.915 21.051 1.00 84.50 215 ARG A O 1
ATOM 1782 N N . ASN A 1 216 ? -4.781 4.468 19.654 1.00 85.62 216 ASN A N 1
ATOM 1783 C CA . ASN A 1 216 ? -5.455 5.621 20.226 1.00 85.62 216 ASN A CA 1
ATOM 1784 C C . ASN A 1 216 ? -6.742 5.953 19.476 1.00 85.62 216 ASN A C 1
ATOM 1786 O O . ASN A 1 216 ? -6.847 5.755 18.270 1.00 85.62 216 ASN A O 1
ATOM 1790 N N . ARG A 1 217 ? -7.687 6.585 20.179 1.00 89.44 217 ARG A N 1
ATOM 1791 C CA . ARG A 1 217 ? -8.993 6.970 19.624 1.00 89.44 217 ARG A CA 1
ATOM 1792 C C . ARG A 1 217 ? -8.905 7.799 18.338 1.00 89.44 217 ARG A C 1
ATOM 1794 O O . ARG A 1 217 ? 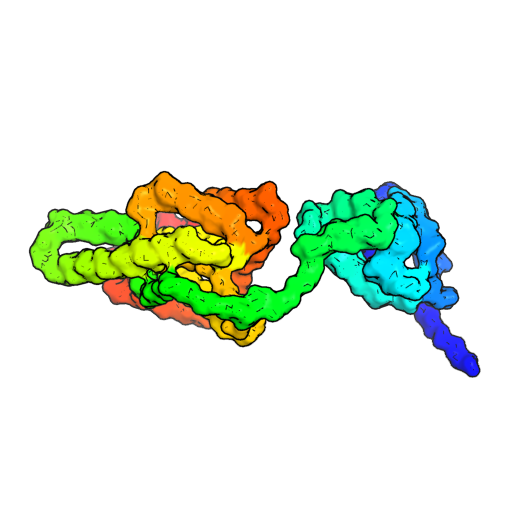-9.654 7.541 17.404 1.00 89.44 217 ARG A O 1
ATOM 1801 N N . TYR A 1 218 ? -7.970 8.745 18.268 1.00 86.62 218 TYR A N 1
ATOM 1802 C CA . TYR A 1 218 ? -7.809 9.590 17.083 1.00 86.62 218 TYR A CA 1
ATOM 1803 C C . TYR A 1 218 ? -7.309 8.808 15.853 1.00 86.62 218 TYR A C 1
ATOM 1805 O O . TYR A 1 218 ? -7.627 9.184 14.730 1.00 86.62 218 TYR A O 1
ATOM 1813 N N . GLU A 1 219 ? -6.556 7.717 16.042 1.00 88.75 219 GLU A N 1
ATOM 1814 C CA . GLU A 1 219 ? -6.066 6.894 14.928 1.00 88.75 219 GLU A CA 1
ATOM 1815 C C . GLU A 1 219 ? -7.227 6.160 14.258 1.00 88.75 219 GLU A C 1
ATOM 1817 O O . GLU A 1 219 ? -7.293 6.139 13.036 1.00 88.75 219 GLU A O 1
ATOM 1822 N N . PHE A 1 220 ? -8.186 5.644 15.036 1.00 92.69 220 PHE A N 1
ATOM 1823 C CA . PHE A 1 220 ? -9.405 5.037 14.488 1.00 92.69 220 PHE A CA 1
ATOM 1824 C C . PHE A 1 220 ? -10.204 6.028 13.639 1.00 92.69 220 PHE A C 1
ATOM 1826 O O . PHE A 1 220 ? -10.634 5.687 12.540 1.00 92.69 220 PHE A O 1
ATOM 1833 N N . LEU A 1 221 ? -10.353 7.267 14.119 1.00 90.25 221 LEU A N 1
ATOM 1834 C CA . LEU A 1 221 ? -11.037 8.328 13.381 1.00 90.25 221 LEU A CA 1
ATOM 1835 C C . LEU A 1 221 ? -10.333 8.625 12.047 1.00 90.25 221 LEU A C 1
ATOM 1837 O O . LEU A 1 221 ? -10.982 8.650 11.003 1.00 90.25 221 LEU A O 1
ATOM 1841 N N . LEU A 1 222 ? -9.011 8.828 12.085 1.00 89.06 222 LEU A N 1
ATOM 1842 C CA . LEU A 1 222 ? -8.201 9.141 10.905 1.00 89.06 222 LEU A CA 1
ATOM 1843 C C . LEU A 1 222 ? -8.214 8.009 9.881 1.00 89.06 222 LEU A C 1
ATOM 1845 O O . LEU A 1 222 ? -8.416 8.258 8.695 1.00 89.06 222 LEU A O 1
ATOM 1849 N N . VAL A 1 223 ? -8.012 6.773 10.336 1.00 92.94 223 VAL A N 1
ATOM 1850 C CA . VAL A 1 223 ? -7.978 5.600 9.464 1.00 92.94 223 VAL A CA 1
ATOM 1851 C C . VAL A 1 223 ? -9.351 5.357 8.844 1.00 92.94 223 VAL A C 1
ATOM 1853 O O . VAL A 1 223 ? -9.432 5.219 7.628 1.00 92.94 223 VAL A O 1
ATOM 1856 N N . SER A 1 224 ? -10.429 5.387 9.632 1.00 93.81 224 SER A N 1
ATOM 1857 C CA . SER A 1 224 ? -11.795 5.205 9.118 1.00 93.81 224 SER A CA 1
ATOM 1858 C C . SER A 1 224 ? -12.146 6.275 8.076 1.00 93.81 224 SER A C 1
ATOM 1860 O O . SER A 1 224 ? -12.638 5.963 6.992 1.00 93.81 224 SER A O 1
ATOM 1862 N N . ALA A 1 225 ? -11.815 7.544 8.345 1.00 90.38 225 ALA A N 1
ATOM 1863 C CA . ALA A 1 225 ? -12.027 8.634 7.392 1.00 90.38 225 ALA A CA 1
ATOM 1864 C C . ALA A 1 225 ? -11.184 8.480 6.114 1.00 90.38 225 ALA A C 1
ATOM 1866 O O . ALA A 1 225 ? -11.668 8.763 5.016 1.00 90.38 225 ALA A O 1
ATOM 1867 N N . PHE A 1 226 ? -9.935 8.022 6.239 1.00 92.44 226 PHE A N 1
ATOM 1868 C CA . PHE A 1 226 ? -9.070 7.724 5.100 1.00 92.44 226 PHE A CA 1
ATOM 1869 C C . PHE A 1 226 ? -9.658 6.616 4.222 1.00 92.44 226 PHE A C 1
ATOM 1871 O O . PHE A 1 226 ? -9.789 6.818 3.014 1.00 92.44 226 PHE A O 1
ATOM 1878 N N . VAL A 1 227 ? -10.037 5.480 4.815 1.00 95.44 227 VAL A N 1
ATOM 1879 C CA . VAL A 1 227 ? -10.595 4.336 4.082 1.00 95.44 227 VAL A CA 1
ATOM 1880 C C . VAL A 1 227 ? -11.884 4.742 3.371 1.00 95.44 227 VAL A C 1
ATOM 1882 O O . VAL A 1 227 ? -12.033 4.486 2.176 1.00 95.44 227 VAL A O 1
ATOM 1885 N N . GLU A 1 228 ? -12.779 5.457 4.057 1.00 93.50 228 GLU A N 1
ATOM 1886 C CA . GLU A 1 228 ? -14.006 5.970 3.449 1.00 93.50 228 GLU A CA 1
ATOM 1887 C C . GLU A 1 228 ? -13.710 6.901 2.265 1.00 93.50 228 GLU A C 1
ATOM 1889 O O . GLU A 1 228 ? -14.238 6.696 1.172 1.00 93.50 228 GLU A O 1
ATOM 1894 N N . LYS A 1 229 ? -12.826 7.889 2.441 1.00 93.19 229 LYS A N 1
ATOM 1895 C CA . LYS A 1 229 ? -12.456 8.825 1.371 1.00 93.19 229 LYS A CA 1
ATOM 1896 C C . LYS A 1 229 ? -11.837 8.111 0.170 1.00 93.19 229 LYS A C 1
ATOM 1898 O O . LYS A 1 229 ? -12.120 8.481 -0.968 1.00 93.19 229 LYS A O 1
ATOM 1903 N N . LEU A 1 230 ? -10.987 7.116 0.417 1.00 94.56 230 LEU A N 1
ATOM 1904 C CA . LEU A 1 230 ? -10.311 6.359 -0.626 1.00 94.56 230 LEU A CA 1
ATOM 1905 C C . LEU A 1 230 ? -11.320 5.610 -1.504 1.00 94.56 230 LEU A C 1
ATOM 1907 O O . LEU A 1 230 ? -11.321 5.794 -2.718 1.00 94.56 230 LEU A O 1
ATOM 1911 N N . PHE A 1 231 ? -12.198 4.804 -0.905 1.00 95.06 231 PHE A N 1
ATOM 1912 C CA . PHE A 1 231 ? -13.130 3.966 -1.667 1.00 95.06 231 PHE A CA 1
ATOM 1913 C C . PHE A 1 231 ? -14.370 4.718 -2.176 1.00 95.06 231 PHE A C 1
ATOM 1915 O O . PHE A 1 231 ? -15.073 4.212 -3.047 1.00 95.06 231 PHE A O 1
ATOM 1922 N N . GLN A 1 232 ? -14.617 5.945 -1.704 1.00 94.62 232 GLN A N 1
ATOM 1923 C CA . GLN A 1 232 ? -15.611 6.855 -2.290 1.00 94.62 232 GLN A CA 1
ATOM 1924 C C . GLN A 1 232 ? -15.063 7.720 -3.433 1.00 94.62 232 GLN A C 1
ATOM 1926 O O . GLN A 1 232 ? -15.831 8.475 -4.032 1.00 94.62 232 GLN A O 1
ATOM 1931 N N . ASN A 1 233 ? -13.769 7.628 -3.758 1.00 95.25 233 ASN A N 1
ATOM 1932 C CA . ASN A 1 233 ? -13.191 8.353 -4.887 1.00 95.25 233 ASN A CA 1
ATOM 1933 C C . ASN A 1 233 ? -13.900 7.973 -6.197 1.00 95.25 233 ASN A C 1
ATOM 1935 O O . ASN A 1 233 ? -14.127 6.793 -6.447 1.00 95.25 233 ASN A O 1
ATOM 1939 N N . GLU A 1 234 ? -14.227 8.945 -7.052 1.00 93.81 234 GLU A N 1
ATOM 1940 C CA . GLU A 1 234 ? -14.970 8.718 -8.303 1.00 93.81 234 GLU A CA 1
ATOM 1941 C C . GLU A 1 234 ? -14.299 7.690 -9.230 1.00 93.81 234 GLU A C 1
ATOM 1943 O O . GLU A 1 234 ? -14.988 6.890 -9.872 1.00 93.81 234 GLU A O 1
ATOM 1948 N N . SER A 1 235 ? -12.962 7.639 -9.230 1.00 92.69 235 SER A N 1
ATOM 1949 C CA . SER A 1 235 ? -12.191 6.672 -10.020 1.00 92.69 235 SER A CA 1
ATOM 1950 C C . SER A 1 235 ? -12.309 5.231 -9.519 1.00 92.69 235 SER A C 1
ATOM 1952 O O . SER A 1 235 ? -12.011 4.308 -10.268 1.00 92.69 235 SER A O 1
ATOM 1954 N N . LEU A 1 236 ? -12.762 5.020 -8.278 1.00 94.00 236 LEU A N 1
ATOM 1955 C CA . LEU A 1 236 ? -12.885 3.698 -7.657 1.00 94.00 236 LEU A CA 1
ATOM 1956 C C . LEU A 1 236 ? -14.328 3.327 -7.319 1.00 94.00 236 LEU A C 1
ATOM 1958 O O . LEU A 1 236 ? -14.669 2.155 -7.348 1.00 94.00 236 LEU A O 1
ATOM 1962 N N . LYS A 1 237 ? -15.190 4.300 -7.022 1.00 93.25 237 LYS A N 1
ATOM 1963 C CA . LYS A 1 237 ? -16.542 4.086 -6.485 1.00 93.25 237 LYS A CA 1
ATOM 1964 C C . LYS A 1 237 ? -17.435 3.244 -7.396 1.00 93.25 237 LYS A C 1
ATOM 1966 O O . LYS A 1 237 ? -18.294 2.510 -6.919 1.00 93.25 237 LYS A O 1
ATOM 1971 N N . HIS A 1 238 ? -17.263 3.382 -8.709 1.00 93.19 238 HIS A N 1
ATOM 1972 C CA . HIS A 1 238 ? -18.014 2.606 -9.694 1.00 93.19 238 HIS A CA 1
ATOM 1973 C C . HIS A 1 238 ? -17.519 1.151 -9.788 1.00 93.19 238 HIS A C 1
ATOM 1975 O O . HIS A 1 238 ? -18.267 0.268 -10.212 1.00 93.19 238 HIS A O 1
ATOM 1981 N N . LEU A 1 239 ? -16.279 0.887 -9.363 1.00 93.75 239 LEU A N 1
ATOM 1982 C CA . LEU A 1 239 ? -15.738 -0.454 -9.212 1.00 93.75 239 LEU A CA 1
ATOM 1983 C C . LEU A 1 239 ? -16.299 -1.038 -7.912 1.00 93.75 239 LEU A C 1
ATOM 1985 O O . LEU A 1 239 ? -16.098 -0.494 -6.828 1.00 93.75 239 LEU A O 1
ATOM 1989 N N . LYS A 1 240 ? -16.987 -2.180 -7.988 1.00 94.19 240 LYS A N 1
ATOM 1990 C CA . LYS A 1 240 ? -17.510 -2.882 -6.804 1.00 94.19 240 LYS A CA 1
ATOM 1991 C C . LYS A 1 240 ? -16.394 -3.649 -6.080 1.00 94.19 240 LYS A C 1
ATOM 1993 O O . LYS A 1 240 ? -16.414 -4.883 -5.982 1.00 94.19 240 LYS A O 1
ATOM 1998 N N . LEU A 1 241 ? -15.371 -2.912 -5.650 1.00 95.38 241 LEU A N 1
ATOM 1999 C CA . LEU A 1 241 ? -14.227 -3.429 -4.908 1.00 95.38 241 LEU A CA 1
ATOM 2000 C C . LEU A 1 241 ? -14.680 -3.902 -3.527 1.00 95.38 241 LEU A C 1
ATOM 2002 O O . LEU A 1 241 ? -15.443 -3.226 -2.840 1.00 95.38 241 LEU A O 1
ATOM 2006 N N . ARG A 1 242 ? -14.185 -5.066 -3.112 1.00 96.06 242 ARG A N 1
ATOM 2007 C CA . ARG A 1 242 ? -14.350 -5.596 -1.759 1.00 96.06 242 ARG A CA 1
ATOM 2008 C C . ARG A 1 242 ? -13.027 -5.442 -1.033 1.00 96.06 242 ARG A C 1
ATOM 2010 O O . ARG A 1 242 ? -11.993 -5.882 -1.531 1.00 96.06 242 ARG A O 1
ATOM 2017 N N . TYR A 1 243 ? -13.045 -4.813 0.129 1.00 97.44 243 TYR A N 1
ATOM 2018 C CA . TYR A 1 243 ? -11.832 -4.507 0.870 1.00 97.44 243 TYR A CA 1
ATOM 2019 C C . TYR A 1 243 ? -12.012 -4.802 2.349 1.00 97.44 243 TYR A C 1
ATOM 2021 O O . TYR A 1 243 ? -13.121 -4.713 2.869 1.00 97.44 243 TYR A O 1
ATOM 2029 N N . PHE A 1 244 ? -10.922 -5.163 3.015 1.00 97.62 244 PHE A N 1
ATOM 2030 C CA . PHE A 1 244 ? -10.909 -5.376 4.452 1.00 97.62 244 PHE A CA 1
ATOM 2031 C C . PHE A 1 244 ? -10.532 -4.070 5.147 1.00 97.62 244 PHE A C 1
ATOM 2033 O O . PHE A 1 244 ? -9.393 -3.613 5.039 1.00 97.62 244 PHE A O 1
ATOM 2040 N N . ASP A 1 245 ? -11.503 -3.481 5.842 1.00 96.75 245 ASP A N 1
ATOM 2041 C CA . ASP A 1 245 ? -11.303 -2.324 6.710 1.00 96.75 245 ASP A CA 1
ATOM 2042 C C . ASP A 1 245 ? -11.193 -2.784 8.176 1.00 96.75 245 ASP A C 1
ATOM 2044 O O . ASP A 1 245 ? -12.211 -3.169 8.773 1.00 96.75 245 ASP A O 1
ATOM 2048 N N . PRO A 1 246 ? -9.991 -2.731 8.786 1.00 94.56 246 PRO A N 1
ATOM 2049 C CA . PRO A 1 246 ? -9.799 -3.150 10.171 1.00 94.56 246 PRO A CA 1
ATOM 2050 C C . PRO A 1 246 ? -10.530 -2.250 11.180 1.00 94.56 246 PRO A C 1
ATOM 2052 O O . PRO A 1 246 ? -10.703 -2.653 12.327 1.00 94.56 246 PRO A O 1
ATOM 2055 N N . THR A 1 247 ? -10.990 -1.052 10.790 1.00 95.56 247 THR A N 1
ATOM 2056 C CA . THR A 1 247 ? -11.788 -0.166 11.663 1.00 95.56 247 THR A CA 1
ATOM 2057 C C . THR A 1 247 ? -13.232 -0.638 11.826 1.00 95.56 247 THR A C 1
ATOM 2059 O O . THR A 1 247 ? -13.946 -0.151 12.701 1.00 95.56 247 THR A O 1
ATOM 2062 N N . GLN A 1 248 ? -13.663 -1.585 10.988 1.00 97.31 248 GLN A N 1
ATOM 2063 C CA . GLN A 1 248 ? -15.036 -2.077 10.928 1.00 97.31 248 GLN A CA 1
ATOM 2064 C C . GLN A 1 248 ? -15.178 -3.504 11.467 1.00 97.31 248 GLN A C 1
ATOM 2066 O O . GLN A 1 248 ? -16.302 -3.988 11.572 1.00 97.31 248 GLN A O 1
ATOM 2071 N N . ALA A 1 249 ? -14.077 -4.187 11.797 1.00 96.56 249 ALA A N 1
ATOM 2072 C CA . ALA A 1 249 ? -14.068 -5.571 12.266 1.00 96.56 249 ALA A CA 1
ATOM 2073 C C . ALA A 1 249 ? -13.623 -5.666 13.730 1.00 96.56 249 ALA A C 1
ATOM 2075 O O . ALA A 1 249 ? -12.678 -5.001 14.152 1.00 96.56 249 ALA A O 1
ATOM 2076 N N . TYR A 1 250 ? -14.268 -6.546 14.496 1.00 96.94 250 TYR A N 1
ATOM 2077 C CA . TYR A 1 250 ? -13.876 -6.846 15.871 1.00 96.94 250 TYR A CA 1
ATOM 2078 C C . TYR A 1 250 ? -13.735 -8.350 16.077 1.00 96.94 250 TYR A C 1
ATOM 2080 O O . TYR A 1 250 ? -14.640 -9.115 15.753 1.00 96.94 250 TYR A O 1
ATOM 2088 N N . CYS A 1 251 ? -12.600 -8.743 16.646 1.00 94.31 251 CYS A N 1
ATOM 2089 C CA . CYS A 1 251 ? -12.283 -10.103 17.050 1.00 94.31 251 CYS A CA 1
ATOM 2090 C C . CYS A 1 251 ? -11.681 -10.029 18.457 1.00 94.31 251 CYS A C 1
ATOM 2092 O O . CYS A 1 251 ? -10.783 -9.218 18.698 1.00 94.31 251 CYS A O 1
ATOM 2094 N N . GLU A 1 252 ? -12.232 -10.806 19.386 1.00 89.62 252 GLU A N 1
ATOM 2095 C CA . GLU A 1 252 ? -11.874 -10.748 20.806 1.00 89.62 252 GLU A CA 1
ATOM 2096 C C . GLU A 1 252 ? -10.547 -11.462 21.084 1.00 89.62 252 GLU A C 1
ATOM 2098 O O . GLU A 1 252 ? -9.677 -10.920 21.768 1.00 89.62 252 GLU A O 1
ATOM 2103 N N . ASP A 1 253 ? -10.363 -12.649 20.502 1.00 93.00 253 ASP A N 1
ATOM 2104 C CA . ASP A 1 253 ? -9.133 -13.411 20.646 1.00 93.00 253 ASP A CA 1
ATOM 2105 C C . ASP A 1 253 ? -8.047 -12.899 19.685 1.00 93.00 253 ASP A C 1
ATOM 2107 O O . ASP A 1 253 ? -8.234 -12.750 18.476 1.00 93.00 253 ASP A O 1
ATOM 2111 N N . ARG A 1 254 ? -6.867 -12.614 20.239 1.00 89.62 254 ARG A N 1
ATOM 2112 C CA . ARG A 1 254 ? -5.737 -12.058 19.480 1.00 89.62 254 ARG A CA 1
ATOM 2113 C C . ARG A 1 254 ? -5.128 -13.045 18.478 1.00 89.62 254 ARG A C 1
ATOM 2115 O O . ARG A 1 254 ? -4.538 -12.604 17.495 1.00 89.62 254 ARG A O 1
ATOM 2122 N N . ILE A 1 255 ? -5.196 -14.346 18.760 1.00 92.12 255 ILE A N 1
ATOM 2123 C CA . ILE A 1 255 ? -4.680 -15.407 17.891 1.00 92.12 255 ILE A CA 1
ATOM 2124 C C . ILE A 1 255 ? -5.621 -15.535 16.701 1.00 92.12 255 ILE A C 1
ATOM 2126 O O . ILE A 1 255 ? -5.160 -15.448 15.563 1.00 92.12 255 ILE A O 1
ATOM 2130 N N . ASP A 1 256 ? -6.925 -15.635 16.959 1.00 93.56 256 ASP A N 1
ATOM 2131 C CA . ASP A 1 256 ? -7.942 -15.677 15.908 1.00 93.56 256 ASP A CA 1
ATOM 2132 C C . ASP A 1 256 ? -7.865 -14.429 15.033 1.00 93.56 256 ASP A C 1
ATOM 2134 O O . ASP A 1 256 ? -7.820 -14.533 13.808 1.00 93.56 256 ASP A O 1
ATOM 2138 N N . LYS A 1 257 ? -7.721 -13.248 15.645 1.00 91.56 257 LYS A N 1
ATOM 2139 C CA . LYS A 1 257 ? -7.513 -12.001 14.909 1.00 91.56 257 LYS A CA 1
ATOM 2140 C C . LYS A 1 257 ? -6.333 -12.097 13.937 1.00 91.56 257 LYS A C 1
ATOM 2142 O O . LYS A 1 257 ? -6.505 -11.800 12.758 1.00 91.56 257 LYS A O 1
ATOM 2147 N N . GLY A 1 258 ? -5.165 -12.539 14.407 1.00 91.81 258 GLY A N 1
ATOM 2148 C CA . GLY A 1 258 ? -3.977 -12.675 13.559 1.00 91.81 258 GLY A CA 1
ATOM 2149 C C . GLY A 1 258 ? -4.158 -13.698 12.431 1.00 91.81 258 GLY A C 1
ATOM 2150 O O . GLY A 1 258 ? -3.711 -13.466 11.306 1.00 91.81 258 GLY A O 1
ATOM 2151 N N . LEU A 1 259 ? -4.854 -14.808 12.698 1.00 94.06 259 LEU A N 1
ATOM 2152 C CA . LEU A 1 259 ? -5.193 -15.805 11.678 1.00 94.06 259 LEU A CA 1
ATOM 2153 C C . LEU A 1 259 ? -6.135 -15.231 10.617 1.00 94.06 259 LEU A C 1
ATOM 2155 O O . LEU A 1 259 ? -5.929 -15.463 9.423 1.00 94.06 259 LEU A O 1
ATOM 2159 N N . VAL A 1 260 ? -7.144 -14.465 11.031 1.00 94.06 260 VAL A N 1
ATOM 2160 C CA . VAL A 1 260 ? -8.099 -13.846 10.111 1.00 94.06 260 VAL A CA 1
ATOM 2161 C C . VAL A 1 260 ? -7.439 -12.748 9.289 1.00 94.06 260 VAL A C 1
ATOM 2163 O O . VAL A 1 260 ? -7.601 -12.751 8.074 1.00 94.06 260 VAL A O 1
ATOM 2166 N N . GLU A 1 261 ? -6.645 -11.862 9.888 1.00 94.00 261 GLU A N 1
ATOM 2167 C CA . GLU A 1 261 ? -5.879 -10.844 9.152 1.00 94.00 261 GLU A CA 1
ATOM 2168 C C . GLU A 1 261 ? -4.930 -11.500 8.133 1.00 94.00 261 GLU A C 1
ATOM 2170 O O . GLU A 1 261 ? -4.928 -11.134 6.954 1.00 94.00 261 GLU A O 1
ATOM 2175 N N . GLY A 1 262 ? -4.226 -12.569 8.525 1.00 95.31 262 GLY A N 1
ATOM 2176 C CA . GLY A 1 262 ? -3.411 -13.373 7.611 1.00 95.31 262 GLY A CA 1
ATOM 2177 C C . GLY A 1 262 ? -4.218 -13.999 6.467 1.00 95.31 262 GLY A C 1
ATOM 2178 O O . GLY A 1 262 ? -3.774 -13.996 5.314 1.00 95.31 262 GLY A O 1
ATOM 2179 N N . LEU A 1 263 ? -5.428 -14.494 6.747 1.00 96.00 263 LEU A N 1
ATOM 2180 C CA . LEU A 1 263 ? -6.351 -14.985 5.723 1.00 96.00 263 LEU A CA 1
ATOM 2181 C C . LEU A 1 263 ? -6.806 -13.857 4.789 1.00 96.00 263 LEU A C 1
ATOM 2183 O O . LEU A 1 263 ? -6.838 -14.062 3.576 1.00 96.00 263 LEU A O 1
ATOM 2187 N N . MET A 1 264 ? -7.128 -12.673 5.312 1.00 97.25 264 MET A N 1
ATOM 2188 C CA . MET A 1 264 ? -7.540 -11.525 4.501 1.00 97.25 264 MET A CA 1
ATOM 2189 C C . MET A 1 264 ? -6.422 -11.092 3.550 1.00 97.25 264 MET A C 1
ATOM 2191 O O . MET A 1 264 ? -6.684 -10.923 2.362 1.00 97.25 264 MET A O 1
ATOM 2195 N N . ILE A 1 265 ? -5.171 -11.032 4.018 1.00 96.75 265 ILE A N 1
ATOM 2196 C CA . ILE A 1 265 ? -3.987 -10.769 3.177 1.00 96.75 265 ILE A CA 1
ATOM 2197 C C . ILE A 1 265 ? -3.795 -11.878 2.137 1.00 96.75 265 ILE A C 1
ATOM 2199 O O . ILE A 1 265 ? -3.503 -11.622 0.967 1.00 96.75 265 ILE A O 1
ATOM 2203 N N . LYS A 1 266 ? -3.983 -13.144 2.529 1.00 96.06 266 LYS A N 1
ATOM 2204 C CA . LYS A 1 266 ? -3.897 -14.274 1.593 1.00 96.06 266 LYS A CA 1
ATOM 2205 C C . LYS A 1 266 ? -4.944 -14.193 0.484 1.00 96.06 266 LYS A C 1
ATOM 2207 O O . LYS A 1 266 ? -4.685 -14.637 -0.635 1.00 96.06 266 LYS A O 1
ATOM 2212 N N . ARG A 1 267 ? -6.104 -13.612 0.767 1.00 96.56 267 ARG A N 1
ATOM 2213 C CA . ARG A 1 267 ? -7.217 -13.497 -0.179 1.00 96.56 267 ARG A CA 1
ATOM 2214 C C . ARG A 1 267 ? -7.193 -12.203 -0.988 1.00 96.56 267 ARG A C 1
ATOM 2216 O O . ARG A 1 267 ? -7.662 -12.230 -2.120 1.00 96.56 267 ARG A O 1
ATOM 2223 N N . SER A 1 268 ? -6.639 -11.118 -0.442 1.00 96.75 268 SER A N 1
ATOM 2224 C CA . SER A 1 268 ? -6.526 -9.829 -1.127 1.00 96.75 268 SER A CA 1
ATOM 2225 C C . SER A 1 268 ? -5.664 -9.927 -2.385 1.00 96.75 268 SER A C 1
ATOM 2227 O O . SER A 1 268 ? -4.775 -10.776 -2.481 1.00 96.75 268 SER A O 1
ATOM 2229 N N . ARG A 1 269 ? -5.917 -9.061 -3.367 1.00 93.12 269 ARG A N 1
ATOM 2230 C CA . ARG A 1 269 ? -5.072 -8.926 -4.563 1.00 93.12 269 ARG A CA 1
ATOM 2231 C C . ARG A 1 269 ? -3.931 -7.947 -4.342 1.00 93.12 269 ARG A C 1
ATOM 2233 O O . ARG A 1 269 ? -2.860 -8.135 -4.906 1.00 93.12 269 ARG A O 1
ATOM 2240 N N . CYS A 1 270 ? -4.151 -6.933 -3.515 1.00 94.12 270 CYS A N 1
ATOM 2241 C CA . CYS A 1 270 ? -3.127 -5.995 -3.087 1.00 94.12 270 CYS A CA 1
ATOM 2242 C C . CYS A 1 270 ? -3.337 -5.579 -1.630 1.00 94.12 270 CYS A C 1
ATOM 2244 O O . CYS A 1 270 ? -4.402 -5.797 -1.038 1.00 94.12 270 CYS A O 1
ATOM 2246 N N . THR A 1 271 ? -2.310 -4.947 -1.072 1.00 97.19 271 THR A N 1
ATOM 2247 C CA . THR A 1 271 ? -2.377 -4.318 0.246 1.00 97.19 271 THR A CA 1
ATOM 2248 C C . THR A 1 271 ? -2.109 -2.830 0.115 1.00 97.19 271 THR A C 1
ATOM 2250 O O . THR A 1 271 ? -1.142 -2.422 -0.526 1.00 97.19 271 THR A O 1
ATOM 2253 N N . ILE A 1 272 ? -2.942 -2.014 0.749 1.00 97.06 272 ILE A N 1
ATOM 2254 C CA . ILE A 1 272 ? -2.654 -0.602 0.976 1.00 97.06 272 ILE A CA 1
ATOM 2255 C C . ILE A 1 272 ? -1.982 -0.492 2.334 1.00 97.06 272 ILE A C 1
ATOM 2257 O O . ILE A 1 272 ? -2.597 -0.770 3.359 1.00 97.06 272 ILE A O 1
ATOM 2261 N N . TYR A 1 273 ? -0.716 -0.091 2.329 1.00 96.06 273 TYR A N 1
ATOM 2262 C CA . TYR A 1 273 ? 0.044 0.199 3.534 1.00 96.06 273 TYR A CA 1
ATOM 2263 C C . TYR A 1 273 ? -0.139 1.674 3.878 1.00 96.06 273 TYR A C 1
ATOM 2265 O O . TYR A 1 273 ? 0.439 2.548 3.230 1.00 96.06 273 TYR A O 1
ATOM 2273 N N . HIS A 1 274 ? -0.981 1.967 4.867 1.00 94.38 274 HIS A N 1
ATOM 2274 C CA . HIS A 1 274 ? -1.210 3.339 5.306 1.00 94.38 274 HIS A CA 1
ATOM 2275 C C . HIS A 1 274 ? -0.046 3.786 6.192 1.00 94.38 274 HIS A C 1
ATOM 2277 O O . HIS A 1 274 ? 0.065 3.325 7.326 1.00 94.38 274 HIS A O 1
ATOM 2283 N N . VAL A 1 275 ? 0.829 4.658 5.688 1.00 90.38 275 VAL A N 1
ATOM 2284 C CA . VAL A 1 275 ? 1.967 5.196 6.450 1.00 90.38 275 VAL A CA 1
ATOM 2285 C C . VAL A 1 275 ? 1.442 6.159 7.513 1.00 90.38 275 VAL A C 1
ATOM 2287 O O . VAL A 1 275 ? 0.651 7.050 7.203 1.00 90.38 275 VAL A O 1
ATOM 2290 N N . GLN A 1 276 ? 1.851 5.967 8.767 1.00 86.56 276 GLN A N 1
ATOM 2291 C CA . GLN A 1 276 ? 1.352 6.734 9.916 1.00 86.56 276 GLN A CA 1
ATOM 2292 C C . GLN A 1 276 ? 2.508 7.347 10.711 1.00 86.56 276 GLN A C 1
ATOM 2294 O O . GLN A 1 276 ? 3.671 7.107 10.407 1.00 86.56 276 GLN A O 1
ATOM 2299 N N . GLU A 1 277 ? 2.201 8.153 11.736 1.00 79.06 277 GLU A N 1
ATOM 2300 C CA . GLU A 1 277 ? 3.226 8.815 12.556 1.00 79.06 277 GLU A CA 1
ATOM 2301 C C . GLU A 1 277 ? 4.185 7.826 13.228 1.00 79.06 277 GLU A C 1
ATOM 2303 O O . GLU A 1 277 ? 5.356 8.132 13.437 1.00 79.06 277 GLU A O 1
ATOM 2308 N N . SER A 1 278 ? 3.679 6.645 13.578 1.00 77.56 278 SER A N 1
ATOM 2309 C CA . SER A 1 278 ? 4.498 5.518 13.987 1.00 77.56 278 SER A CA 1
ATOM 2310 C C . SER A 1 278 ? 3.971 4.226 13.382 1.00 77.56 278 SER A C 1
ATOM 2312 O O . SER A 1 278 ? 2.808 3.841 13.551 1.00 77.56 278 SER A O 1
ATOM 2314 N N . ASP A 1 279 ? 4.859 3.543 12.673 1.00 79.56 279 ASP A N 1
ATOM 2315 C CA . ASP A 1 279 ? 4.585 2.231 12.117 1.00 79.56 279 ASP A CA 1
ATOM 2316 C C . ASP A 1 279 ? 4.830 1.151 13.177 1.00 79.56 279 ASP A C 1
ATOM 2318 O O . ASP A 1 279 ? 5.464 1.371 14.215 1.00 79.56 279 ASP A O 1
ATOM 2322 N N . THR A 1 280 ? 4.242 -0.023 12.965 1.00 82.25 280 THR A N 1
ATOM 2323 C CA . THR A 1 280 ? 4.353 -1.131 13.914 1.00 82.25 280 THR A CA 1
ATOM 2324 C C . THR A 1 280 ? 4.863 -2.362 13.204 1.00 82.25 280 THR A C 1
ATOM 2326 O O . THR A 1 280 ? 4.499 -2.609 12.058 1.00 82.25 280 THR A O 1
ATOM 2329 N N . PHE A 1 281 ? 5.599 -3.194 13.943 1.00 84.44 281 PHE A N 1
ATOM 2330 C CA . PHE A 1 281 ? 6.047 -4.502 13.465 1.00 84.44 281 PHE A CA 1
ATOM 2331 C C . PHE A 1 281 ? 4.910 -5.359 12.894 1.00 84.44 281 PHE A C 1
ATOM 2333 O O . PHE A 1 281 ? 5.142 -6.119 11.960 1.00 84.44 281 PHE A O 1
ATOM 2340 N N . GLY A 1 282 ? 3.690 -5.239 13.436 1.00 85.75 282 GLY A N 1
ATOM 2341 C CA . GLY A 1 282 ? 2.508 -5.907 12.887 1.00 85.75 282 GLY A CA 1
ATOM 2342 C C . GLY A 1 282 ? 2.256 -5.480 11.443 1.00 85.75 282 GLY A C 1
ATOM 2343 O O . GLY A 1 282 ? 2.294 -6.316 10.549 1.00 85.75 282 GLY A O 1
ATOM 2344 N N . LYS A 1 283 ? 2.137 -4.172 11.206 1.00 90.25 283 LYS A N 1
ATOM 2345 C CA . LYS A 1 283 ? 1.928 -3.598 9.871 1.00 90.25 283 LYS A CA 1
ATOM 2346 C C . LYS A 1 283 ? 3.064 -3.928 8.893 1.00 90.25 283 LYS A C 1
ATOM 2348 O O . LYS A 1 283 ? 2.817 -4.262 7.736 1.00 90.25 283 LYS A O 1
ATOM 2353 N N . ASP A 1 284 ? 4.312 -3.895 9.357 1.00 91.19 284 ASP A N 1
ATOM 2354 C CA . ASP A 1 284 ? 5.477 -4.260 8.534 1.00 91.19 284 ASP A CA 1
ATOM 2355 C C . ASP A 1 284 ? 5.467 -5.747 8.163 1.00 91.19 284 ASP A C 1
ATOM 2357 O O . ASP A 1 284 ? 5.827 -6.121 7.045 1.00 91.19 284 ASP A O 1
ATOM 2361 N N . SER A 1 285 ? 4.988 -6.600 9.072 1.00 91.88 285 SER A N 1
ATOM 2362 C CA . SER A 1 285 ? 4.797 -8.026 8.804 1.00 91.88 285 SER A CA 1
ATOM 2363 C C . SER A 1 285 ? 3.698 -8.262 7.766 1.00 91.88 285 SER A C 1
ATOM 2365 O O . SER A 1 285 ? 3.851 -9.139 6.921 1.00 91.88 285 SER A O 1
ATOM 2367 N N . GLU A 1 286 ? 2.622 -7.469 7.767 1.00 93.88 286 GLU A N 1
ATOM 2368 C CA . GLU A 1 286 ? 1.561 -7.532 6.748 1.00 93.88 286 GLU A CA 1
ATOM 2369 C C . GLU A 1 286 ? 2.077 -7.119 5.359 1.00 93.88 286 GLU A C 1
ATOM 2371 O O . GLU A 1 286 ? 1.786 -7.784 4.357 1.00 93.88 286 GLU A O 1
ATOM 2376 N N . LEU A 1 287 ? 2.894 -6.060 5.293 1.00 92.88 287 LEU A N 1
ATOM 2377 C CA . LEU A 1 287 ? 3.597 -5.643 4.076 1.00 92.88 287 LEU A CA 1
ATOM 2378 C C . LEU A 1 287 ? 4.505 -6.762 3.563 1.00 92.88 287 LEU A C 1
ATOM 2380 O O . LEU A 1 287 ? 4.399 -7.160 2.401 1.00 92.88 287 LEU A O 1
ATOM 2384 N N . ALA A 1 288 ? 5.354 -7.311 4.432 1.00 91.69 288 ALA A N 1
ATOM 2385 C CA . ALA A 1 288 ? 6.275 -8.383 4.075 1.00 91.69 288 ALA A CA 1
ATOM 2386 C C . ALA A 1 288 ? 5.527 -9.643 3.613 1.00 91.69 288 ALA A C 1
ATOM 2388 O O . ALA A 1 288 ? 5.889 -10.237 2.598 1.00 91.69 288 ALA A O 1
ATOM 2389 N N . ALA A 1 289 ? 4.444 -10.019 4.300 1.00 94.19 289 ALA A N 1
ATOM 2390 C CA . ALA A 1 289 ? 3.608 -11.159 3.938 1.00 94.19 289 ALA A CA 1
ATOM 2391 C C . ALA A 1 289 ? 2.902 -10.963 2.589 1.00 94.19 289 ALA A C 1
ATOM 2393 O O . ALA A 1 289 ? 2.737 -11.929 1.844 1.00 94.19 289 ALA A O 1
ATOM 2394 N N . THR A 1 290 ? 2.501 -9.732 2.260 1.00 94.12 290 THR A N 1
ATOM 2395 C CA . THR A 1 290 ? 1.916 -9.404 0.953 1.00 94.12 290 THR A CA 1
ATOM 2396 C C . THR A 1 290 ? 2.958 -9.564 -0.157 1.00 94.12 290 THR A C 1
ATOM 2398 O O . THR A 1 290 ? 2.716 -10.274 -1.135 1.00 94.12 290 THR A O 1
ATOM 2401 N N . LEU A 1 291 ? 4.148 -8.981 0.024 1.00 90.38 291 LEU A N 1
ATOM 2402 C CA . LEU A 1 291 ? 5.241 -9.068 -0.950 1.00 90.38 291 LEU A CA 1
ATOM 2403 C C . LEU A 1 291 ? 5.738 -10.506 -1.142 1.00 90.38 291 LEU A C 1
ATOM 2405 O O . LEU A 1 291 ? 5.971 -10.930 -2.271 1.00 90.38 291 LEU A O 1
ATOM 2409 N N . ALA A 1 292 ? 5.838 -11.290 -0.065 1.00 89.31 292 ALA A N 1
ATOM 2410 C CA . ALA A 1 292 ? 6.234 -12.699 -0.123 1.00 89.31 292 ALA A CA 1
ATOM 2411 C C . ALA A 1 292 ? 5.257 -13.569 -0.936 1.00 89.31 292 ALA A C 1
ATOM 2413 O O . ALA A 1 292 ? 5.643 -14.613 -1.455 1.00 89.31 292 ALA A O 1
ATOM 2414 N N . GLN A 1 293 ? 4.001 -13.135 -1.079 1.00 89.31 293 GLN A N 1
ATOM 2415 C CA . GLN A 1 293 ? 3.001 -13.780 -1.934 1.00 89.31 293 GLN A CA 1
ATOM 2416 C C . GLN A 1 293 ? 3.040 -13.287 -3.389 1.00 89.31 293 GLN A C 1
ATOM 2418 O O . GLN A 1 293 ? 2.186 -13.678 -4.183 1.00 89.31 293 GLN A O 1
ATOM 2423 N N . GLY A 1 294 ? 3.992 -12.417 -3.743 1.00 83.69 294 GLY A N 1
ATOM 2424 C CA . GLY A 1 294 ? 4.093 -11.811 -5.071 1.00 83.69 294 GLY A CA 1
ATOM 2425 C C . GLY A 1 294 ? 2.984 -10.800 -5.365 1.00 83.69 294 GLY A C 1
ATOM 2426 O O . GLY A 1 294 ? 2.697 -10.533 -6.529 1.00 83.69 294 GLY A O 1
ATOM 2427 N N . LYS A 1 295 ? 2.326 -10.266 -4.328 1.00 89.12 295 LYS A N 1
ATOM 2428 C CA . LYS A 1 295 ? 1.249 -9.282 -4.471 1.00 89.12 295 LYS A CA 1
ATOM 2429 C C . LYS A 1 295 ? 1.786 -7.866 -4.272 1.00 89.12 295 LYS A C 1
ATOM 2431 O O . LYS A 1 295 ? 2.655 -7.659 -3.422 1.00 89.12 295 LYS A O 1
ATOM 2436 N N . PRO A 1 296 ? 1.260 -6.876 -5.008 1.00 89.12 296 PRO A N 1
ATOM 2437 C CA . PRO A 1 296 ? 1.696 -5.499 -4.863 1.00 89.12 296 PRO A CA 1
ATOM 2438 C C . PRO A 1 296 ? 1.263 -4.902 -3.520 1.00 89.12 296 PRO A C 1
ATOM 2440 O O . PRO A 1 296 ? 0.168 -5.166 -3.009 1.00 89.12 296 PRO A O 1
ATOM 2443 N N . VAL A 1 297 ? 2.121 -4.028 -2.995 1.00 92.56 297 VAL A N 1
ATOM 2444 C CA . VAL A 1 297 ? 1.834 -3.163 -1.849 1.00 92.56 297 VAL A CA 1
ATOM 2445 C C . VAL A 1 297 ? 1.850 -1.714 -2.315 1.00 92.56 297 VAL A C 1
ATOM 2447 O O . VAL A 1 297 ? 2.811 -1.267 -2.937 1.00 92.56 297 VAL A O 1
ATOM 2450 N N . ILE A 1 298 ? 0.790 -0.975 -2.001 1.00 92.94 298 ILE A N 1
ATOM 2451 C CA . ILE A 1 298 ? 0.671 0.456 -2.278 1.00 92.94 298 ILE A CA 1
ATOM 2452 C C . ILE A 1 298 ? 0.894 1.195 -0.962 1.00 92.94 298 ILE A C 1
ATOM 2454 O O . ILE A 1 298 ? 0.020 1.205 -0.095 1.00 92.94 298 ILE A O 1
ATOM 2458 N N . ALA A 1 299 ? 2.067 1.805 -0.802 1.00 93.19 299 ALA A N 1
ATOM 2459 C CA . ALA A 1 299 ? 2.336 2.676 0.335 1.00 93.19 299 ALA A CA 1
ATOM 2460 C C . ALA A 1 299 ? 1.608 4.012 0.138 1.00 93.19 299 ALA A C 1
ATOM 2462 O O . ALA A 1 299 ? 1.933 4.781 -0.768 1.00 93.19 299 ALA A O 1
ATOM 2463 N N . TYR A 1 300 ? 0.615 4.285 0.980 1.00 92.44 300 TYR A N 1
ATOM 2464 C CA . TYR A 1 300 ? -0.092 5.558 0.986 1.00 92.44 300 TYR A CA 1
ATOM 2465 C C . TYR A 1 300 ? 0.511 6.472 2.049 1.00 92.44 300 TYR A C 1
ATOM 2467 O O . TYR A 1 300 ? 0.389 6.212 3.247 1.00 92.44 300 TYR A O 1
ATOM 2475 N N . ILE A 1 301 ? 1.148 7.548 1.591 1.00 89.56 301 ILE A N 1
ATOM 2476 C CA . ILE A 1 301 ? 1.715 8.593 2.441 1.00 89.56 301 ILE A CA 1
ATOM 2477 C C . ILE A 1 301 ? 0.757 9.778 2.414 1.00 89.56 301 ILE A C 1
ATOM 2479 O O . ILE A 1 301 ? 0.509 10.361 1.357 1.00 89.56 301 ILE A O 1
ATOM 2483 N N . HIS A 1 302 ? 0.217 10.138 3.576 1.00 81.94 302 HIS A N 1
ATOM 2484 C CA . HIS A 1 302 ? -0.636 11.313 3.672 1.00 81.94 302 HIS A CA 1
ATOM 2485 C C . HIS A 1 302 ? 0.197 12.578 3.448 1.00 81.94 302 HIS A C 1
ATOM 2487 O O . HIS A 1 302 ? 1.224 12.781 4.096 1.00 81.94 302 HIS A O 1
ATOM 2493 N N . GLN A 1 303 ? -0.249 13.442 2.537 1.00 82.38 303 GLN A N 1
ATOM 2494 C CA . GLN A 1 303 ? 0.365 14.755 2.382 1.00 82.38 303 GLN A CA 1
ATOM 2495 C C . GLN A 1 303 ? -0.034 15.623 3.570 1.00 82.38 303 GLN A C 1
ATOM 2497 O O . GLN A 1 303 ? -1.219 15.783 3.860 1.00 82.38 303 GLN A O 1
ATOM 2502 N N . ILE A 1 304 ? 0.959 16.178 4.257 1.00 79.19 304 ILE A N 1
ATOM 2503 C CA . ILE A 1 304 ? 0.714 17.158 5.309 1.00 79.19 304 ILE A CA 1
ATOM 2504 C C . ILE A 1 304 ? 0.315 18.462 4.601 1.00 79.19 304 ILE A C 1
ATOM 2506 O O . ILE A 1 304 ? 1.080 18.930 3.752 1.00 79.19 304 ILE A O 1
ATOM 2510 N N . PRO A 1 305 ? -0.877 19.020 4.880 1.00 81.94 305 PRO A N 1
ATOM 2511 C CA . PRO A 1 305 ? -1.287 20.290 4.293 1.00 81.94 305 PRO A CA 1
ATOM 2512 C C . PRO A 1 305 ? -0.421 21.435 4.840 1.00 81.94 305 PRO A C 1
ATOM 2514 O O . PRO A 1 305 ? 0.478 21.219 5.654 1.00 81.94 305 PRO A O 1
ATOM 2517 N N . ASP A 1 306 ? -0.700 22.669 4.416 1.00 91.00 306 ASP A N 1
ATOM 2518 C CA . ASP A 1 306 ? -0.082 23.849 5.029 1.00 91.00 306 ASP A CA 1
ATOM 2519 C C . ASP A 1 306 ? -0.179 23.801 6.567 1.00 91.00 306 ASP A C 1
ATOM 2521 O O . ASP A 1 306 ? -1.153 23.284 7.129 1.00 91.00 306 ASP A O 1
ATOM 2525 N N . PHE A 1 307 ? 0.837 24.338 7.245 1.00 87.06 307 PHE A N 1
ATOM 2526 C CA . PHE A 1 307 ? 0.977 24.251 8.695 1.00 87.06 307 PHE A CA 1
ATOM 2527 C C . PHE A 1 307 ? -0.270 24.732 9.450 1.00 87.06 307 PHE A C 1
ATOM 2529 O O . PHE A 1 307 ? -0.674 24.092 10.424 1.00 87.06 307 PHE A O 1
ATOM 2536 N N . GLU A 1 308 ? -0.923 25.807 8.998 1.00 90.81 308 GLU A N 1
ATOM 2537 C CA . GLU A 1 308 ? -2.114 26.328 9.678 1.00 90.81 308 GLU A CA 1
ATOM 2538 C C . GLU A 1 308 ? -3.327 25.403 9.515 1.00 90.81 308 GLU A C 1
ATOM 2540 O O . GLU A 1 308 ? -4.097 25.215 10.462 1.00 90.81 308 GLU A O 1
ATOM 2545 N N . ILE A 1 309 ? -3.464 24.753 8.354 1.00 89.69 309 ILE A N 1
ATOM 2546 C CA . ILE A 1 309 ? -4.500 23.739 8.116 1.00 89.69 309 ILE A CA 1
ATOM 2547 C C . ILE A 1 309 ? -4.228 22.520 8.998 1.00 89.69 309 ILE A C 1
ATOM 2549 O O . ILE A 1 309 ? -5.104 22.092 9.747 1.00 89.69 309 ILE A O 1
ATOM 2553 N N . PHE A 1 310 ? -2.993 22.013 8.987 1.00 86.69 310 PHE A N 1
ATOM 2554 C CA . PHE A 1 310 ? -2.593 20.867 9.802 1.00 86.69 310 PHE A CA 1
ATOM 2555 C C . PHE A 1 310 ? -2.843 21.108 11.297 1.00 86.69 310 PHE A C 1
ATOM 2557 O O . PHE A 1 310 ? -3.360 20.237 12.005 1.00 86.69 310 PHE A O 1
ATOM 2564 N N . LYS A 1 311 ? -2.496 22.303 11.785 1.00 88.38 311 LYS A N 1
ATOM 2565 C CA . LYS A 1 311 ? -2.717 22.721 13.170 1.00 88.38 311 LYS A CA 1
ATOM 2566 C C . LYS A 1 311 ? -4.203 22.755 13.508 1.00 88.38 311 LYS A C 1
ATOM 2568 O O . LYS A 1 311 ? -4.592 22.203 14.538 1.00 88.38 311 LYS A O 1
ATOM 2573 N N . LYS A 1 312 ? -5.030 23.375 12.661 1.00 90.81 312 LYS A N 1
ATOM 2574 C CA . LYS A 1 312 ? -6.482 23.437 12.859 1.00 90.81 312 LYS A CA 1
ATOM 2575 C C . LYS A 1 312 ? -7.093 22.035 12.900 1.00 90.81 312 LYS A C 1
ATOM 2577 O O . LYS A 1 312 ? -7.734 21.691 13.891 1.00 90.81 312 LYS A O 1
ATOM 2582 N N . ASP A 1 313 ? -6.809 21.215 11.893 1.00 88.12 313 ASP A N 1
ATOM 2583 C CA . ASP A 1 313 ? -7.330 19.851 11.784 1.00 88.12 313 ASP A CA 1
ATOM 2584 C C . ASP A 1 313 ? -6.906 18.997 12.982 1.00 88.12 313 ASP A C 1
ATOM 2586 O O . ASP A 1 313 ? -7.709 18.262 13.553 1.00 88.12 313 ASP A O 1
ATOM 2590 N N . THR A 1 314 ? -5.656 19.142 13.431 1.00 86.75 314 THR A N 1
ATOM 2591 C CA . THR A 1 314 ? -5.153 18.457 14.627 1.00 86.75 314 THR A CA 1
ATOM 2592 C C . THR A 1 314 ? -5.926 18.854 15.883 1.00 86.75 314 THR A C 1
ATOM 2594 O O . THR A 1 314 ? -6.281 17.987 16.684 1.00 86.75 314 THR A O 1
ATOM 2597 N N . LEU A 1 315 ? -6.197 20.147 16.079 1.00 89.81 315 LEU A N 1
ATOM 2598 C CA . LEU A 1 315 ? -6.944 20.630 17.241 1.00 89.81 315 LEU A CA 1
ATOM 2599 C C . LEU A 1 315 ? -8.393 20.135 17.221 1.00 89.81 315 LEU A C 1
ATOM 2601 O O . LEU A 1 315 ? -8.901 19.708 18.260 1.00 89.81 315 LEU A O 1
ATOM 2605 N N . ASP A 1 316 ? -9.038 20.157 16.057 1.00 89.50 316 ASP A N 1
ATOM 2606 C CA . ASP A 1 316 ? -10.414 19.689 15.890 1.00 89.50 316 ASP A CA 1
ATOM 2607 C C . ASP A 1 316 ? -10.512 18.173 16.132 1.00 89.50 316 ASP A C 1
ATOM 2609 O O . ASP A 1 316 ? -11.372 17.719 16.890 1.00 89.50 316 ASP A O 1
ATOM 2613 N N . GLN A 1 317 ? -9.551 17.392 15.626 1.00 86.56 317 GLN A N 1
ATOM 2614 C CA . GLN A 1 317 ? -9.450 15.950 15.883 1.00 86.56 317 GLN A CA 1
ATOM 2615 C C . GLN A 1 317 ? -9.257 15.621 17.368 1.00 86.56 317 GLN A C 1
ATOM 2617 O O . GLN A 1 317 ? -9.862 14.671 17.872 1.00 86.56 317 GLN A O 1
ATOM 2622 N N . ILE A 1 318 ? -8.427 16.387 18.088 1.00 88.25 318 ILE A N 1
ATOM 2623 C CA . ILE A 1 318 ? -8.217 16.195 19.531 1.00 88.25 318 ILE A CA 1
ATOM 2624 C C . ILE A 1 318 ? -9.511 16.466 20.296 1.00 88.25 318 ILE A C 1
ATOM 2626 O O . ILE A 1 318 ? -9.890 15.649 21.134 1.00 88.25 318 ILE A O 1
ATOM 2630 N N . LYS A 1 319 ? -10.206 17.570 19.990 1.00 89.69 319 LYS A N 1
ATOM 2631 C CA . LYS A 1 319 ? -11.486 17.915 20.630 1.00 89.69 319 LYS A CA 1
ATOM 2632 C C . LYS A 1 319 ? -12.548 16.848 20.376 1.00 89.69 319 LYS A C 1
ATOM 2634 O O . LYS A 1 319 ? -13.253 16.467 21.302 1.00 89.69 319 LYS A O 1
ATOM 2639 N N . GLN A 1 320 ? -12.626 16.328 19.151 1.00 87.12 320 GLN A N 1
ATOM 2640 C CA . GLN A 1 320 ? -13.562 15.261 18.800 1.00 87.12 320 GLN A CA 1
ATOM 2641 C C . GLN A 1 320 ? -13.218 13.936 19.498 1.00 87.12 320 GLN A C 1
ATOM 2643 O O . GLN A 1 320 ? -14.099 13.233 19.988 1.00 87.12 320 GLN A O 1
ATOM 2648 N N . SER A 1 321 ? -11.931 13.592 19.569 1.00 85.75 321 SER A N 1
ATOM 2649 C CA . SER A 1 321 ? -11.471 12.329 20.158 1.00 85.75 321 SER A CA 1
ATOM 26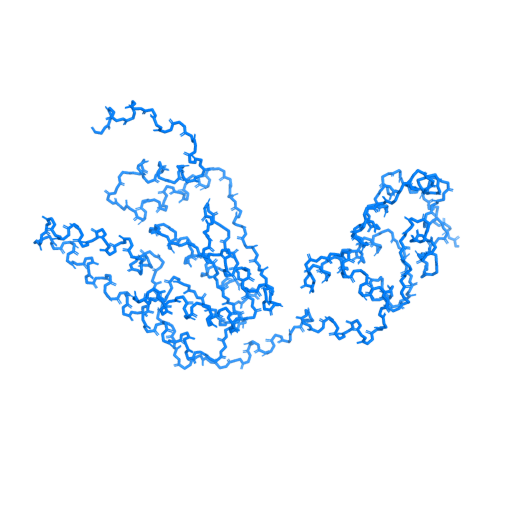50 C C . SER A 1 321 ? -11.498 12.345 21.687 1.00 85.75 321 SER A C 1
ATOM 2652 O O . SER A 1 321 ? -11.664 11.305 22.318 1.00 85.75 321 SER A O 1
ATOM 2654 N N . TYR A 1 322 ? -11.323 13.503 22.315 1.00 86.56 322 TYR A N 1
ATOM 2655 C CA . TYR A 1 322 ? -11.222 13.625 23.767 1.00 86.56 322 TYR A CA 1
ATOM 2656 C C . TYR A 1 322 ? -11.964 14.877 24.259 1.00 86.56 322 TYR A C 1
ATOM 2658 O O . TYR A 1 322 ? -11.324 15.797 24.768 1.00 86.56 322 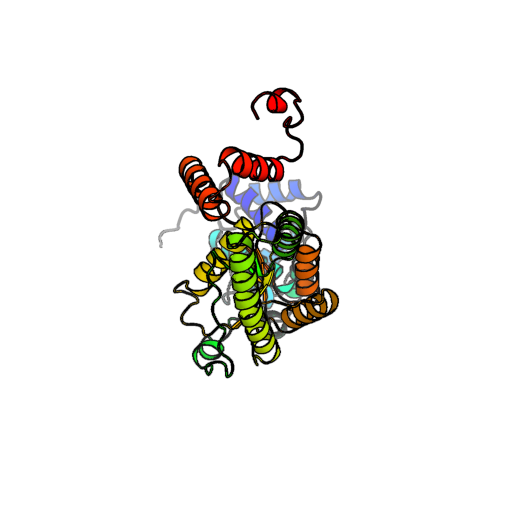TYR A O 1
ATOM 2666 N N . PRO A 1 323 ? -13.307 14.919 24.151 1.00 82.56 323 PRO A N 1
ATOM 2667 C CA . PRO A 1 323 ? -14.094 16.121 24.456 1.00 82.56 323 PRO A CA 1
ATOM 2668 C C . PRO A 1 323 ? -13.925 16.602 25.903 1.00 82.56 323 PRO A C 1
ATOM 2670 O O . PRO A 1 323 ? -13.967 17.799 26.169 1.00 82.56 323 PRO A O 1
ATOM 2673 N N . ASN A 1 324 ? -13.656 15.672 26.824 1.00 84.38 324 ASN A N 1
ATOM 2674 C CA . ASN A 1 324 ? -13.505 15.954 28.251 1.00 84.38 324 ASN A CA 1
ATOM 2675 C C . ASN A 1 324 ? -12.038 16.159 28.680 1.00 84.38 324 ASN A C 1
ATOM 2677 O O . ASN A 1 324 ? -11.767 16.307 29.869 1.00 84.38 324 ASN A O 1
ATOM 2681 N N . GLN A 1 325 ? -11.067 16.129 27.753 1.00 85.38 325 GLN A N 1
ATOM 2682 C CA . GLN A 1 325 ? -9.654 16.357 28.079 1.00 85.38 325 GLN A CA 1
ATOM 2683 C C . GLN A 1 325 ? -9.199 17.747 27.622 1.00 85.38 325 GLN A C 1
ATOM 2685 O O . GLN A 1 325 ? -9.532 18.174 26.515 1.00 85.38 325 GLN A O 1
ATOM 2690 N N . PRO A 1 326 ? -8.363 18.443 28.416 1.00 88.38 326 PRO A N 1
ATOM 2691 C CA . PRO A 1 326 ? -7.729 19.670 27.963 1.00 88.38 326 PRO A CA 1
ATOM 2692 C C . PRO A 1 326 ? -6.936 19.442 26.670 1.00 88.38 326 PRO A C 1
ATOM 2694 O O . PRO A 1 326 ? -6.091 18.546 26.597 1.00 88.38 326 PRO A O 1
ATOM 2697 N N . VAL A 1 327 ? -7.166 20.293 25.666 1.00 87.81 327 VAL A N 1
ATOM 2698 C CA . VAL A 1 327 ? -6.577 20.161 24.319 1.00 87.81 327 VAL A CA 1
ATOM 2699 C C . VAL A 1 327 ? -5.048 20.059 24.357 1.00 87.81 327 VAL A C 1
ATOM 2701 O O . VAL A 1 327 ? -4.467 19.273 23.610 1.00 87.81 327 VAL A O 1
ATOM 2704 N N . HIS A 1 328 ? -4.390 20.784 25.269 1.00 86.56 328 HIS A N 1
ATOM 2705 C CA . HIS A 1 328 ? -2.932 20.753 25.417 1.00 86.56 328 HIS A CA 1
ATOM 2706 C C . HIS A 1 328 ? -2.395 19.350 25.751 1.00 86.56 328 HIS A C 1
ATOM 2708 O O . HIS A 1 328 ? -1.335 18.981 25.253 1.00 86.56 328 HIS A O 1
ATOM 2714 N N . LYS A 1 329 ? -3.132 18.530 26.521 1.00 86.62 329 LYS A N 1
ATOM 2715 C CA . LYS A 1 329 ? -2.724 17.148 26.837 1.00 86.62 329 LYS A CA 1
ATOM 2716 C C . LYS A 1 329 ? -2.785 16.257 25.600 1.00 86.62 329 LYS A C 1
ATOM 2718 O O . LYS A 1 329 ? -1.889 15.443 25.384 1.00 86.62 329 LYS A O 1
ATOM 2723 N N . GLY A 1 330 ? -3.823 16.419 24.779 1.00 84.56 330 GLY A N 1
ATOM 2724 C CA . GLY A 1 330 ? -3.947 15.710 23.505 1.00 84.56 330 GLY A CA 1
ATOM 2725 C C . GLY A 1 330 ? -2.853 16.109 22.514 1.00 84.56 330 GLY A C 1
ATOM 2726 O O . GLY A 1 330 ? -2.252 15.243 21.880 1.00 84.56 330 GLY A O 1
ATOM 2727 N N . LEU A 1 331 ? -2.543 17.407 22.439 1.00 85.06 331 LEU A N 1
ATOM 2728 C CA . LEU A 1 331 ? -1.500 17.932 21.562 1.00 85.06 331 LEU A CA 1
ATOM 2729 C C . LEU A 1 331 ? -0.117 17.427 21.979 1.00 85.06 331 LEU A C 1
ATOM 2731 O O . LEU A 1 331 ? 0.625 16.932 21.135 1.00 85.06 331 LEU A O 1
ATOM 2735 N N . LEU A 1 332 ? 0.195 17.476 23.277 1.00 84.44 332 LEU A N 1
ATOM 2736 C CA . LEU A 1 332 ? 1.455 16.972 23.816 1.00 84.44 332 LEU A CA 1
ATOM 2737 C C . LEU A 1 332 ? 1.651 15.487 23.486 1.00 84.44 332 LEU A C 1
ATOM 2739 O O . LEU A 1 332 ? 2.692 15.119 22.951 1.00 84.44 332 LEU A O 1
ATOM 2743 N N . LYS A 1 333 ? 0.625 14.650 23.705 1.00 81.56 333 LYS A N 1
ATOM 2744 C CA . LYS A 1 333 ? 0.668 13.221 23.342 1.00 81.56 333 LYS A CA 1
ATOM 2745 C C . LYS A 1 333 ? 0.958 12.997 21.857 1.00 81.56 333 LYS A C 1
ATOM 2747 O O . LYS A 1 333 ? 1.633 12.032 21.508 1.00 81.56 333 LYS A O 1
ATOM 2752 N N . ARG A 1 334 ? 0.432 13.855 20.977 1.00 81.00 334 ARG A N 1
ATOM 2753 C CA . ARG A 1 334 ? 0.676 13.756 19.532 1.00 81.00 334 ARG A CA 1
ATOM 2754 C C . ARG A 1 334 ? 2.094 14.204 19.171 1.00 81.00 334 ARG A C 1
ATOM 2756 O O . ARG A 1 334 ? 2.773 13.500 18.434 1.00 81.00 334 ARG A O 1
ATOM 2763 N N . LEU A 1 335 ? 2.566 15.320 19.725 1.00 81.88 335 LEU A N 1
ATOM 2764 C CA . LEU A 1 335 ? 3.923 15.832 19.491 1.00 81.88 335 LEU A CA 1
ATOM 2765 C C . LEU A 1 335 ? 5.003 14.857 19.973 1.00 81.88 335 LEU A C 1
ATOM 2767 O O . LEU A 1 335 ? 5.966 14.610 19.252 1.00 81.88 335 LEU A O 1
ATOM 2771 N N . GLN A 1 336 ? 4.794 14.228 21.131 1.00 81.38 336 GLN A N 1
ATOM 2772 C CA . GLN A 1 336 ? 5.676 13.185 21.667 1.00 81.38 336 GLN A CA 1
ATOM 2773 C C . GLN A 1 336 ? 5.822 11.975 20.733 1.00 81.38 336 GLN A C 1
ATOM 2775 O O . GLN A 1 336 ? 6.808 11.256 20.825 1.00 81.38 336 GLN A O 1
ATOM 2780 N N . ARG A 1 337 ? 4.871 11.726 19.824 1.00 78.38 337 ARG A N 1
ATOM 2781 C CA . ARG A 1 337 ? 5.011 10.657 18.822 1.00 78.38 337 ARG A CA 1
ATOM 2782 C C . ARG A 1 337 ? 5.882 11.064 17.643 1.00 78.38 337 ARG A C 1
ATOM 2784 O O . ARG A 1 337 ? 6.641 10.236 17.161 1.00 78.38 337 ARG A O 1
ATOM 2791 N N . TYR A 1 338 ? 5.784 12.316 17.203 1.00 78.88 338 TYR A N 1
ATOM 2792 C CA . TYR A 1 338 ? 6.606 12.829 16.105 1.00 78.88 338 TYR A CA 1
ATOM 2793 C C . TYR A 1 338 ? 8.064 13.032 16.508 1.00 78.88 338 TYR A C 1
ATOM 2795 O O . TYR A 1 338 ? 8.959 12.865 15.687 1.00 78.88 338 TYR A O 1
ATOM 2803 N N . CYS A 1 339 ? 8.306 13.406 17.763 1.00 79.50 339 CYS A N 1
ATOM 2804 C CA . CYS A 1 339 ? 9.652 13.560 18.289 1.00 79.50 339 CYS A CA 1
ATOM 2805 C C . CYS A 1 339 ? 9.709 12.995 19.717 1.00 79.50 339 CYS A C 1
ATOM 2807 O O . CYS A 1 339 ? 9.599 13.746 20.688 1.00 79.50 339 CYS A O 1
ATOM 2809 N N . PRO A 1 340 ? 9.857 11.664 19.861 1.00 71.94 340 PRO A N 1
ATOM 2810 C CA . PRO A 1 340 ? 9.943 11.014 21.169 1.00 71.94 340 PRO A CA 1
ATOM 2811 C C . PRO A 1 340 ? 11.118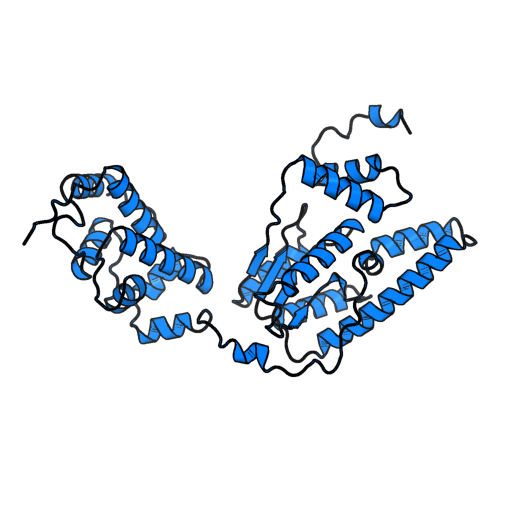 11.523 22.003 1.00 71.94 340 PRO A C 1
ATOM 2813 O O . PRO A 1 340 ? 11.021 11.596 23.221 1.00 71.94 340 PRO A O 1
ATOM 2816 N N . GLU A 1 341 ? 12.202 11.919 21.334 1.00 75.56 341 GLU A N 1
ATOM 2817 C CA . GLU A 1 341 ? 13.447 12.370 21.959 1.00 75.56 341 GLU A CA 1
ATOM 2818 C C . GLU A 1 341 ? 13.464 13.868 22.310 1.00 75.56 341 GLU A C 1
ATOM 2820 O O . GLU A 1 341 ? 14.475 14.367 22.802 1.00 75.56 341 GLU A O 1
ATOM 2825 N N . SER A 1 342 ? 12.387 14.631 22.057 1.00 72.25 342 SER A N 1
ATOM 2826 C CA . SER A 1 342 ? 12.402 16.050 22.456 1.00 72.25 342 SER A CA 1
ATOM 2827 C C . SER A 1 342 ? 12.350 16.213 23.977 1.00 72.25 342 SER A C 1
ATOM 2829 O O . SER A 1 342 ? 11.832 15.366 24.699 1.00 72.25 342 SER A O 1
ATOM 2831 N N . ALA A 1 343 ? 12.851 17.355 24.458 1.00 54.38 343 ALA A N 1
ATOM 2832 C CA . ALA A 1 343 ? 13.015 17.714 25.870 1.00 54.38 343 ALA A CA 1
ATOM 2833 C C . ALA A 1 343 ? 11.695 17.973 26.642 1.00 54.38 343 ALA A C 1
ATOM 2835 O O . ALA A 1 343 ? 11.581 18.929 27.411 1.00 54.38 343 ALA A O 1
ATOM 2836 N N . TRP A 1 344 ? 10.681 17.125 26.459 1.00 63.78 344 TRP A N 1
ATOM 2837 C CA . TRP A 1 344 ? 9.451 17.110 27.259 1.00 63.78 344 TRP A CA 1
ATOM 2838 C C . TRP A 1 344 ? 9.700 16.621 28.698 1.00 63.78 344 TRP A C 1
ATOM 2840 O O . TRP A 1 344 ? 8.834 16.780 29.552 1.00 63.78 344 TRP A O 1
ATOM 2850 N N . GLU A 1 345 ? 10.888 16.067 28.969 1.00 53.94 345 GLU A N 1
ATOM 2851 C CA . GLU A 1 345 ? 11.365 15.622 30.288 1.00 53.94 345 GLU A CA 1
ATOM 2852 C C . GLU A 1 345 ? 11.798 16.764 31.223 1.00 53.94 345 GLU A C 1
ATOM 2854 O O . GLU A 1 345 ? 12.296 16.516 32.322 1.00 53.94 345 GLU A O 1
ATOM 2859 N N . ASN A 1 346 ? 11.608 18.030 30.844 1.00 50.12 346 ASN A N 1
ATOM 2860 C CA . ASN A 1 346 ? 11.821 19.116 31.792 1.00 50.12 346 ASN A CA 1
ATOM 2861 C C . ASN A 1 346 ? 10.732 19.077 32.878 1.00 50.12 346 ASN A C 1
ATOM 2863 O O . ASN A 1 346 ? 9.578 19.446 32.643 1.00 50.12 346 ASN A O 1
ATOM 2867 N N . GLN A 1 347 ? 11.135 18.683 34.093 1.00 48.53 347 GLN A N 1
ATOM 2868 C CA . GLN A 1 347 ? 10.328 18.604 35.324 1.00 48.53 347 GLN A CA 1
ATOM 2869 C C . GLN A 1 347 ? 9.542 19.893 35.659 1.00 48.53 347 GLN A C 1
ATOM 2871 O O . GLN A 1 347 ? 8.637 19.866 36.487 1.00 48.53 347 GLN A O 1
ATOM 2876 N N . ASN A 1 348 ? 9.807 21.007 34.972 1.00 46.94 348 ASN A N 1
ATOM 2877 C CA . ASN A 1 348 ? 9.091 22.270 35.140 1.00 46.94 348 ASN A CA 1
ATOM 2878 C C . ASN A 1 348 ? 7.692 22.317 34.495 1.00 46.94 348 ASN A C 1
ATOM 2880 O O . ASN A 1 348 ? 6.916 23.202 34.845 1.00 46.94 348 ASN A O 1
ATOM 2884 N N . MET A 1 349 ? 7.305 21.375 33.622 1.00 46.62 349 MET A N 1
ATOM 2885 C CA . MET A 1 349 ? 5.898 21.277 33.178 1.00 46.62 349 MET A CA 1
ATOM 2886 C C . MET A 1 349 ? 4.970 20.630 34.223 1.00 46.62 349 MET A C 1
ATOM 2888 O O . MET A 1 349 ? 3.751 20.701 34.081 1.00 46.62 349 MET A O 1
ATOM 2892 N N . ALA A 1 350 ? 5.514 20.055 35.303 1.00 39.22 350 ALA A N 1
ATOM 2893 C CA . ALA A 1 350 ? 4.717 19.543 36.419 1.00 39.22 350 ALA A CA 1
ATOM 2894 C C . ALA A 1 350 ? 4.149 20.654 37.328 1.00 39.22 350 ALA A C 1
ATOM 2896 O O . ALA A 1 350 ? 3.304 20.367 38.171 1.00 39.22 350 ALA A O 1
ATOM 2897 N N . LEU A 1 351 ? 4.574 21.912 37.155 1.00 38.28 351 LEU A N 1
ATOM 2898 C CA . LEU A 1 351 ? 4.217 23.031 38.038 1.00 38.28 351 LEU A CA 1
ATOM 2899 C C . LEU A 1 351 ? 2.953 23.807 37.621 1.00 38.28 351 LEU A C 1
ATOM 2901 O O . LEU A 1 351 ? 2.607 24.794 38.267 1.00 38.28 351 LEU A O 1
ATOM 2905 N N . HIS A 1 352 ? 2.240 23.364 36.582 1.00 39.75 352 HIS A N 1
ATOM 2906 C CA . HIS A 1 352 ? 0.983 23.991 36.143 1.00 39.75 352 HIS A CA 1
ATOM 2907 C C . HIS A 1 352 ? -0.188 23.004 35.972 1.00 39.75 352 HIS A C 1
ATOM 2909 O O . HIS A 1 352 ? -1.104 23.281 35.197 1.00 39.75 352 HIS A O 1
ATOM 2915 N N . ASN A 1 353 ? -0.169 21.868 36.682 1.00 38.44 353 ASN A N 1
ATOM 2916 C CA . ASN A 1 353 ? -1.372 21.038 36.860 1.00 38.44 353 ASN A CA 1
ATOM 2917 C C . ASN A 1 353 ? -2.319 21.640 37.896 1.00 38.44 353 ASN A C 1
ATOM 2919 O O . ASN A 1 353 ? -1.816 22.045 38.969 1.00 38.44 353 ASN A O 1
#

Secondary structure (DSSP, 8-state):
------PPPPHHHHHHHHHHHHHHHT-PPPTTHHHHHHHHHH--TTTTS-EEHHHHHHHHHHTTPPP--HHHHHHHH-TT-EE-SHHHHHHHHHHHHHHHHHHHS-HHHHHHHHTT--HHHHHHHHGGGSPPPTHHHHTPPPPSS---PPPTTTGGGGSHHHHHHHHHHHHH-TT-HHHHHHHHHHHHHHHHHHHHHHHHHH-S---EEEE----SHHHHHHHHHHHHHHHTSHHHHTS---EE-TTS---SSHHHHHHHHHHHHHH-SEEEEEE-SS--HHHHHHHHHHHHTT--EEEEEPPP--HHHHHHHHHHHHHHH-TTS-HHHHHHHHHHHH-TTSSTT-GGGGGG-

pLDDT: mean 87.71, std 12.97, range [30.5, 98.19]

Foldseek 3Di:
DDPPQDDADPLVLLVVVQVLLCLQQVDDFDPLVVVVSVVSVVDRCARVFKQALVNVQVNQVSRVHHRFDLLLQCVQQHVVRINGDSVSSVSSSVVLNVQCCLQPVGNNVSCVPSRHDHNVVNVVSCVLVPDDDLCVQLVDDDQPQDQDDDDLLLLCLLAPVVVVVLVVVCVVPVPPPVSVVVVVSSVVLQVSQASNLVSLVPGPAAAEEEQADDHASLRSSVLSVVVVVVCPPPVRVSGNHHHDRPSRHHDDDPVVVLVSSLVSLVRYQEYEQEDDLDDDPSSVVSVVSNVVVSHYYHYDDDDQPPPVVNVVVQQVSQCSRCVPDDSVVSVVVVVCSNPVPDVPVPPVVVVPD

Radius of gyration: 27.92 Å; chains: 1; bounding box: 61×42×89 Å